Protein AF-0000000080389732 (afdb_homodimer)

Organism: NCBI:txid1090322

InterPro domains:
  IPR011944 Steroid delta5-4-isomerase [TIGR02246] (5-115)
  IPR032710 NTF2-like domain superfamily [SSF54427] (8-124)
  IPR037401 SnoaL-like domain [PF13474] (9-110)

pLDDT: mean 97.24, std 4.55, range [59.69, 99.0]

Foldseek 3Di:
DDDDVVVVLVQQLQVCLLVVVLVSNLVQADQQAWEPLDQPDIAGGSVSVSVSSVVVCVVLVNFKHKDWPDWDWDDDDFKIKIWTFMWIDGPPDDIDTFGWIWMWGADPVRDIHTRYTGRRPCVSVVD/DDDDVVVVLVQQLQVCLLVVVLVSNLVQADQQAWEPLDQPDIAGGSVSVSVSSVVVCVVLVNFKHKDWPDWDWDDDDFKIKIWTFMWIDGPPDDIDTFGWIWMWGADPVRDIHTRYTGRRPCVSVVD

Solvent-accessible surface area (backbone atoms only — not comparable to full-atom values): 13362 Å² total; per-residue (Å²): 130,85,76,54,71,66,58,54,50,51,52,49,37,31,50,21,58,50,67,64,36,53,69,68,35,40,69,43,40,32,72,64,14,34,34,52,76,46,80,95,42,71,25,63,18,42,68,42,41,42,51,49,52,54,50,49,33,58,73,38,71,70,40,46,40,51,47,74,81,45,73,44,78,51,74,36,93,50,38,32,45,34,37,31,36,33,40,37,34,28,74,97,45,73,78,39,82,32,54,22,36,35,33,35,38,41,48,98,86,69,50,73,21,39,36,35,43,30,60,55,36,64,60,51,70,80,96,132,84,76,54,70,65,59,53,50,50,51,49,38,31,52,20,58,52,67,64,37,55,69,68,36,38,68,42,40,32,71,62,14,36,34,53,76,45,81,94,40,70,26,62,18,42,69,40,41,41,52,48,51,54,52,50,34,57,74,40,70,70,42,46,40,52,46,74,80,43,73,42,78,51,75,37,92,50,37,31,45,34,37,32,37,32,39,39,34,28,76,98,46,73,78,37,80,30,53,22,37,36,32,34,38,42,48,99,87,67,49,72,22,37,34,35,42,30,58,54,36,66,58,50,68,78,98

Radius of gyration: 18.55 Å; Cα contacts (8 Å, |Δi|>4): 522; chains: 2; bounding box: 48×55×46 Å

Secondary structure (DSSP, 8-state):
-PPPHHHHHHHHHHHHHHTT-HHHHHTTEEEEEEEEEETTEEEEHHHHHHHHHHHHHHHTTT--EEEEEEEEEEEETTEEEEEEEEEEEETTEEEEEEEEEEEEEE-TTS-EEEEEEETTGGGGGG-/-PPPHHHHHHHHHHHHHHTT-HHHHHTTEEEEEEEEEETTEEEEHHHHHHHHHHHHHHHTTT--EEEEEEEEEEEETTEEEEEEEEEEEETTEEEEEEEEEEEEEE-TTS-EEEEEEETTGGGGGG-

Sequence (254 aa):
MKQHPIELLINKADTAINQEDFNTLTDIYADDAVLVIQPGMNAVGKEQIRKAFEGIASHFEHTLDVRQTGMKILETGDTALVLAKTLVSAKGHPLQERKATYVFRKDANGVWFCVIDNSYGHDLLDAMKQHPIELLINKADTAINQEDFNTLTDIYADDAVLVIQPGMNAVGKEQIRKAFEGIASHFEHTLDVRQTGMKILETGDTALVLAKTLVSAKGHPLQERKATYVFRKDANGVWFCVIDNSYGHDLLDA

Structure (mmCIF, N/CA/C/O backbone):
data_AF-0000000080389732-model_v1
#
loop_
_entity.id
_entity.type
_entity.pdbx_description
1 polymer 'SnoaL-like domain-containing protein'
#
loop_
_atom_site.group_PDB
_atom_site.id
_atom_site.type_symbol
_atom_site.label_atom_id
_atom_site.label_alt_id
_atom_site.label_comp_id
_atom_site.label_asym_id
_atom_site.label_entity_id
_atom_site.label_seq_id
_atom_site.pdbx_PDB_ins_code
_atom_site.Cartn_x
_atom_site.Cartn_y
_atom_site.Cartn_z
_atom_site.occupancy
_atom_site.B_iso_or_equiv
_atom_site.auth_seq_id
_atom_site.auth_comp_id
_atom_site.auth_asym_id
_atom_site.auth_atom_id
_atom_site.pdbx_PDB_model_num
ATOM 1 N N . MET A 1 1 ? -24.781 5.125 -1.654 1 60 1 MET A N 1
ATOM 2 C CA . MET A 1 1 ? -24.125 4.074 -0.881 1 60 1 MET A CA 1
ATOM 3 C C . MET A 1 1 ? -23.281 4.672 0.241 1 60 1 MET A C 1
ATOM 5 O O . MET A 1 1 ? -22.781 5.785 0.116 1 60 1 MET A O 1
ATOM 9 N N . LYS A 1 2 ? -23.234 4.203 1.406 1 74.81 2 LYS A N 1
ATOM 10 C CA . LYS A 1 2 ? -22.578 4.809 2.561 1 74.81 2 LYS A CA 1
ATOM 11 C C . LYS A 1 2 ? -21.062 4.824 2.379 1 74.81 2 LYS A C 1
ATOM 13 O O . LYS A 1 2 ? -20.484 3.85 1.902 1 74.81 2 LYS A O 1
ATOM 18 N N . GLN A 1 3 ? -20.406 5.953 2.551 1 90.75 3 GLN A N 1
ATOM 19 C CA . GLN A 1 3 ? -18.953 6.137 2.416 1 90.75 3 GLN A CA 1
ATOM 20 C C . GLN A 1 3 ? -18.203 5.227 3.373 1 90.75 3 GLN A C 1
ATOM 22 O O . GLN A 1 3 ? -18.609 5.031 4.516 1 90.75 3 GLN A O 1
ATOM 27 N N . HIS A 1 4 ? -17.203 4.555 2.924 1 95.56 4 HIS A N 1
ATOM 28 C CA . HIS A 1 4 ? -16.359 3.723 3.766 1 95.56 4 HIS A CA 1
ATOM 29 C C . HIS A 1 4 ? -15.766 4.527 4.918 1 95.56 4 HIS A C 1
ATOM 31 O O . HIS A 1 4 ? -15.312 5.66 4.719 1 95.56 4 HIS A O 1
ATOM 37 N N . PRO A 1 5 ? -15.758 4.043 6.164 1 97.44 5 PRO A N 1
ATOM 38 C CA . PRO A 1 5 ? -15.227 4.785 7.309 1 97.44 5 PRO A CA 1
ATOM 39 C C . PRO A 1 5 ? -13.812 5.312 7.066 1 97.44 5 PRO A C 1
ATOM 41 O O . PRO A 1 5 ? -13.477 6.414 7.508 1 97.44 5 PRO A O 1
ATOM 44 N N . ILE A 1 6 ? -12.961 4.578 6.355 1 98.62 6 ILE A N 1
ATOM 45 C CA . ILE A 1 6 ? -11.594 5 6.066 1 98.62 6 ILE A CA 1
ATOM 46 C C . ILE A 1 6 ? -11.617 6.23 5.16 1 98.62 6 ILE A C 1
ATOM 48 O O . ILE A 1 6 ? -10.789 7.133 5.309 1 98.62 6 ILE A O 1
ATOM 52 N N . GLU A 1 7 ? -12.516 6.266 4.184 1 98.12 7 GLU A N 1
ATOM 53 C CA . GLU A 1 7 ? -12.656 7.441 3.332 1 98.12 7 GLU A CA 1
ATOM 54 C C . GLU A 1 7 ? -12.992 8.68 4.152 1 98.12 7 GLU A C 1
ATOM 56 O O . GLU A 1 7 ? -12.453 9.758 3.906 1 98.12 7 GLU A O 1
ATOM 61 N N . LEU A 1 8 ? -13.844 8.523 5.117 1 97.81 8 LEU A N 1
ATOM 62 C CA . LEU A 1 8 ? -14.203 9.625 6 1 97.81 8 LEU A CA 1
ATOM 63 C C . LEU A 1 8 ? -13 10.094 6.809 1 97.81 8 LEU A C 1
ATOM 65 O O . LEU A 1 8 ? -12.797 11.297 6.992 1 97.81 8 LEU A O 1
ATOM 69 N N . LEU A 1 9 ? -12.203 9.125 7.277 1 98.69 9 LEU A N 1
ATOM 70 C CA . LEU A 1 9 ? -11.016 9.461 8.055 1 98.69 9 LEU A CA 1
ATOM 71 C C . LEU A 1 9 ? -10 10.203 7.195 1 98.69 9 LEU A C 1
ATOM 73 O O . LEU A 1 9 ? -9.375 11.164 7.66 1 98.69 9 LEU A O 1
ATOM 77 N N . ILE A 1 10 ? -9.852 9.805 5.98 1 98.75 10 ILE A N 1
ATOM 78 C CA . ILE A 1 10 ? -8.891 10.453 5.094 1 98.75 10 ILE A CA 1
ATOM 79 C C . ILE A 1 10 ? -9.352 11.867 4.777 1 98.75 10 ILE A C 1
ATOM 81 O O . ILE A 1 10 ? -8.547 12.805 4.793 1 98.75 10 ILE A O 1
ATOM 85 N N . ASN A 1 11 ? -10.656 12.039 4.535 1 98.19 11 ASN A N 1
ATOM 86 C CA . ASN A 1 11 ? -11.195 13.375 4.32 1 98.19 11 ASN A CA 1
ATOM 87 C C . ASN A 1 11 ? -11.016 14.266 5.551 1 98.19 11 ASN A C 1
ATOM 89 O O . ASN A 1 11 ? -10.688 15.445 5.43 1 98.19 11 ASN A O 1
ATOM 93 N N . LYS A 1 12 ? -11.25 13.703 6.672 1 98.69 12 LYS A N 1
ATOM 94 C CA . LYS A 1 12 ? -11.031 14.414 7.93 1 98.69 12 LYS A CA 1
ATOM 95 C C . LYS A 1 12 ? -9.562 14.812 8.078 1 98.69 12 LYS A C 1
ATOM 97 O O . LYS A 1 12 ? -9.266 15.922 8.531 1 98.69 12 LYS A O 1
ATOM 102 N N . ALA A 1 13 ? -8.625 13.938 7.738 1 98.81 13 ALA A N 1
ATOM 103 C CA . ALA A 1 13 ? -7.199 14.234 7.789 1 98.81 13 ALA A CA 1
ATOM 104 C C . ALA A 1 13 ? -6.844 15.375 6.844 1 98.81 13 ALA A C 1
ATOM 106 O O . ALA A 1 13 ? -6.109 16.297 7.219 1 98.81 13 ALA A O 1
ATOM 107 N N . ASP A 1 14 ? -7.383 15.32 5.621 1 98.62 14 ASP A N 1
ATOM 108 C CA . ASP A 1 14 ? -7.145 16.406 4.668 1 98.62 14 ASP A CA 1
ATOM 109 C C . ASP A 1 14 ? -7.598 17.75 5.23 1 98.62 14 ASP A C 1
ATOM 111 O O . ASP A 1 14 ? -6.859 18.734 5.172 1 98.62 14 ASP A O 1
ATOM 115 N N . THR A 1 15 ? -8.797 17.75 5.766 1 98.75 15 THR A N 1
ATOM 116 C CA . THR A 1 15 ? -9.352 18.969 6.348 1 98.75 15 THR A CA 1
ATOM 117 C C . THR A 1 15 ? -8.477 19.453 7.5 1 98.75 15 THR A C 1
ATOM 119 O O . THR A 1 15 ? -8.18 20.656 7.594 1 98.75 15 THR A O 1
ATOM 122 N N . ALA A 1 16 ? -8.086 18.531 8.367 1 98.88 16 ALA A N 1
ATOM 123 C CA . ALA A 1 16 ? -7.25 18.875 9.516 1 98.88 16 ALA A CA 1
ATOM 124 C C . ALA A 1 16 ? -5.902 19.438 9.07 1 98.88 16 ALA A C 1
ATOM 126 O O . ALA A 1 16 ? -5.375 20.359 9.688 1 98.88 16 ALA A O 1
ATOM 127 N N . ILE A 1 17 ? -5.297 18.875 8.031 1 98.75 17 ILE A N 1
ATOM 128 C CA . ILE A 1 17 ? -4.043 19.375 7.477 1 98.75 17 ILE A CA 1
ATOM 129 C C . ILE A 1 17 ? -4.238 20.797 6.949 1 98.75 17 ILE A C 1
ATOM 131 O O . ILE A 1 17 ? -3.467 21.703 7.281 1 98.75 17 ILE A O 1
ATOM 135 N N . ASN A 1 18 ? -5.305 21 6.172 1 98.5 18 ASN A N 1
ATOM 136 C CA . ASN A 1 18 ? -5.57 22.281 5.539 1 98.5 18 ASN A CA 1
ATOM 137 C C . ASN A 1 18 ? -5.848 23.375 6.574 1 98.5 18 ASN A C 1
ATOM 139 O O . ASN A 1 18 ? -5.508 24.547 6.359 1 98.5 18 ASN A O 1
ATOM 143 N N . GLN A 1 19 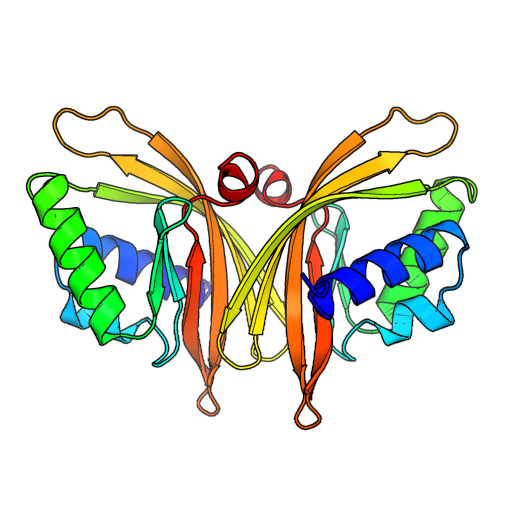? -6.387 22.969 7.707 1 98.5 19 GLN A N 1
ATOM 144 C CA . GLN A 1 19 ? -6.723 23.922 8.773 1 98.5 19 GLN A CA 1
ATOM 145 C C . GLN A 1 19 ? -5.633 23.953 9.836 1 98.5 19 GLN A C 1
ATOM 147 O O . GLN A 1 19 ? -5.754 24.656 10.836 1 98.5 19 GLN A O 1
ATOM 152 N N . GLU A 1 20 ? -4.66 23.109 9.68 1 98.5 20 GLU A N 1
ATOM 153 C CA . GLU A 1 20 ? -3.561 22.953 10.625 1 98.5 20 GLU A CA 1
ATOM 154 C C . GLU A 1 20 ? -4.074 22.594 12.016 1 98.5 20 GLU A C 1
ATOM 156 O O . GLU A 1 20 ? -3.609 23.156 13.016 1 98.5 20 GLU A O 1
ATOM 161 N N . ASP A 1 21 ? -5.145 21.875 12.062 1 98.69 21 ASP A N 1
ATOM 162 C CA . ASP A 1 21 ? -5.637 21.234 13.281 1 98.69 21 ASP A CA 1
ATOM 163 C C . ASP A 1 21 ? -4.895 19.938 13.555 1 98.69 21 ASP A C 1
ATOM 165 O O . ASP A 1 21 ? -5.441 18.844 13.352 1 98.69 21 ASP A O 1
ATOM 169 N N . PHE A 1 22 ? -3.676 20.016 14.117 1 98.38 22 PHE A N 1
ATOM 170 C CA . PHE A 1 22 ? -2.777 18.875 14.227 1 98.38 22 PHE A CA 1
ATOM 171 C C . PHE A 1 22 ? -3.223 17.938 15.352 1 98.38 22 PHE A C 1
ATOM 173 O O . PHE A 1 22 ? -2.869 16.766 15.359 1 98.38 22 PHE A O 1
ATOM 180 N N . ASN A 1 23 ? -4.031 18.438 16.281 1 97.81 23 ASN A N 1
ATOM 181 C CA . ASN A 1 23 ? -4.602 17.562 17.312 1 97.81 23 ASN A CA 1
ATOM 182 C C . ASN A 1 23 ? -5.547 16.531 16.688 1 97.81 23 ASN A C 1
ATOM 184 O O . ASN A 1 23 ? -5.391 15.328 16.906 1 97.81 23 ASN A O 1
ATOM 188 N N . THR A 1 24 ? -6.461 17.031 15.969 1 98.56 24 THR A N 1
ATOM 189 C CA . THR A 1 24 ? -7.383 16.141 15.273 1 98.56 24 THR A CA 1
ATOM 190 C C . THR A 1 24 ? -6.625 15.203 14.344 1 98.56 24 THR A C 1
ATOM 192 O O . THR A 1 24 ? -6.914 14.008 14.289 1 98.56 24 THR A O 1
ATOM 195 N N . LEU A 1 25 ? -5.633 15.727 13.609 1 98.81 25 LEU A N 1
ATOM 196 C CA . LEU A 1 25 ? -4.855 14.953 12.648 1 98.81 25 LEU A CA 1
ATOM 197 C C . LEU A 1 25 ? -4.148 13.789 13.336 1 98.81 25 LEU A C 1
ATOM 199 O O . LEU A 1 25 ? -4.238 12.648 12.883 1 98.81 25 LEU A O 1
ATOM 203 N N . THR A 1 26 ? -3.5 14.078 14.406 1 98.44 26 THR A N 1
ATOM 204 C CA . THR A 1 26 ? -2.691 13.078 15.094 1 98.44 26 THR A CA 1
ATOM 205 C C . THR A 1 26 ? -3.566 11.93 15.594 1 98.44 26 THR A C 1
ATOM 207 O O . THR A 1 26 ? -3.137 10.773 15.609 1 98.44 26 THR A O 1
ATOM 210 N N . ASP A 1 27 ? -4.84 12.18 15.898 1 98 27 ASP A N 1
ATOM 211 C CA . ASP A 1 27 ? -5.762 11.18 16.422 1 98 27 ASP A CA 1
ATOM 212 C C . ASP A 1 27 ? -6.125 10.148 15.359 1 98 27 ASP A C 1
ATOM 214 O O . ASP A 1 27 ? -6.645 9.078 15.68 1 98 27 ASP A O 1
ATOM 218 N N . ILE A 1 28 ? -5.879 10.461 14.164 1 98.75 28 ILE A N 1
ATOM 219 C CA . ILE A 1 28 ? -6.219 9.57 13.062 1 98.75 28 ILE A CA 1
ATOM 220 C C . ILE A 1 28 ? -5.137 8.508 12.898 1 98.75 28 ILE A C 1
ATOM 222 O O . ILE A 1 28 ? -5.395 7.422 12.375 1 98.75 28 ILE A O 1
ATOM 226 N N . TYR A 1 29 ? -3.9 8.773 13.375 1 98.88 29 TYR A N 1
ATOM 227 C CA . TYR A 1 29 ? -2.768 7.859 13.25 1 98.88 29 TYR A CA 1
ATOM 228 C C . TYR A 1 29 ? -2.707 6.902 14.43 1 98.88 29 TYR A C 1
ATOM 230 O O . TYR A 1 29 ? -3.098 7.254 15.547 1 98.88 29 TYR A O 1
ATOM 238 N N . ALA A 1 30 ? -2.248 5.707 14.172 1 98.5 30 ALA A N 1
ATOM 239 C CA . ALA A 1 30 ? -1.882 4.801 15.258 1 98.5 30 ALA A CA 1
ATOM 240 C C . ALA A 1 30 ? -0.665 5.316 16.016 1 98.5 30 ALA A C 1
ATOM 242 O O . ALA A 1 30 ? 0.074 6.168 15.516 1 98.5 30 ALA A O 1
ATOM 243 N N . ASP A 1 31 ? -0.411 4.809 17.219 1 97.62 31 ASP A N 1
ATOM 244 C CA . ASP A 1 31 ? 0.691 5.254 18.062 1 97.62 31 ASP A CA 1
ATOM 245 C C . ASP A 1 31 ? 2.039 4.941 17.422 1 97.62 31 ASP A C 1
ATOM 247 O O . ASP A 1 31 ? 3.02 5.656 17.641 1 97.62 31 ASP A O 1
ATOM 251 N N . ASP A 1 32 ? 2.057 3.908 16.594 1 97.56 32 ASP A N 1
ATOM 252 C CA . ASP A 1 32 ? 3.307 3.463 15.977 1 97.56 32 ASP A CA 1
ATOM 253 C C . ASP A 1 32 ? 3.344 3.809 14.492 1 97.56 32 ASP A C 1
ATOM 255 O O . ASP A 1 32 ? 4.121 3.225 13.734 1 97.56 32 ASP A O 1
ATOM 259 N N . ALA A 1 33 ? 2.508 4.703 14.055 1 98.81 33 ALA A N 1
ATOM 260 C CA . ALA A 1 33 ? 2.352 4.988 12.633 1 98.81 33 ALA A CA 1
ATOM 261 C C . ALA A 1 33 ? 3.646 5.527 12.031 1 98.81 33 ALA A C 1
ATOM 263 O O . ALA A 1 33 ? 4.449 6.145 12.734 1 98.81 33 ALA A O 1
ATOM 264 N N . VAL A 1 34 ? 3.832 5.281 10.742 1 98.88 34 VAL A N 1
ATOM 265 C CA . VAL A 1 34 ? 4.938 5.812 9.945 1 98.88 34 VAL A CA 1
ATOM 266 C C . VAL A 1 34 ? 4.398 6.777 8.891 1 98.88 34 VAL A C 1
ATOM 268 O O . VAL A 1 34 ? 3.447 6.457 8.18 1 98.88 34 VAL A O 1
ATOM 271 N N . LEU A 1 35 ? 4.895 7.984 8.844 1 98.94 35 LEU A N 1
ATOM 272 C CA . LEU A 1 35 ? 4.648 8.969 7.797 1 98.94 35 LEU A CA 1
ATOM 273 C C . LEU A 1 35 ? 5.895 9.188 6.945 1 98.94 35 LEU A C 1
ATOM 275 O O . LEU A 1 35 ? 6.965 9.5 7.469 1 98.94 35 LEU A O 1
ATOM 279 N N . VAL A 1 36 ? 5.836 8.961 5.668 1 98.81 36 VAL A N 1
ATOM 280 C CA . VAL A 1 36 ? 6.906 9.359 4.762 1 98.81 36 VAL A CA 1
ATOM 281 C C . VAL A 1 36 ? 6.879 10.875 4.566 1 98.81 36 VAL A C 1
ATOM 283 O O . VAL A 1 36 ? 6 11.406 3.881 1 98.81 36 VAL A O 1
ATOM 286 N N . ILE A 1 37 ? 7.836 11.539 5.219 1 98.31 37 ILE A N 1
ATOM 287 C CA . ILE A 1 37 ? 7.914 12.984 5.07 1 98.31 37 ILE A CA 1
ATOM 288 C C . ILE A 1 37 ? 8.359 13.344 3.656 1 98.31 37 ILE A C 1
ATOM 290 O O . ILE A 1 37 ? 7.758 14.188 2.998 1 98.31 37 ILE A O 1
ATOM 294 N N . GLN A 1 38 ? 9.391 12.719 3.209 1 96.06 38 GLN A N 1
ATOM 295 C CA . GLN A 1 38 ? 9.984 12.727 1.876 1 96.06 38 GLN A CA 1
ATOM 296 C C . GLN A 1 38 ? 10.844 11.484 1.65 1 96.06 38 GLN A C 1
ATOM 298 O O . GLN A 1 38 ? 11.141 10.742 2.594 1 96.06 38 GLN A O 1
ATOM 303 N N . PRO A 1 39 ? 11.148 11.203 0.354 1 95.56 39 PRO A N 1
ATOM 304 C CA . PRO A 1 39 ? 12.008 10.039 0.131 1 95.56 39 PRO A CA 1
ATOM 305 C C . PRO A 1 39 ? 13.266 10.055 1.002 1 95.56 39 PRO A C 1
ATOM 307 O O . PRO A 1 39 ? 14.031 11.023 0.971 1 95.56 39 PRO A O 1
ATOM 310 N N . GLY A 1 40 ? 13.438 9.055 1.827 1 94.38 40 GLY A N 1
ATOM 311 C CA . GLY A 1 40 ? 14.617 8.922 2.672 1 94.38 40 GLY A CA 1
ATOM 312 C C . GLY A 1 40 ? 14.406 9.453 4.078 1 94.38 40 GLY A C 1
ATOM 313 O O . GLY A 1 40 ? 15.289 9.336 4.93 1 94.38 40 GLY A O 1
ATOM 314 N N . MET A 1 41 ? 13.289 9.938 4.414 1 97.56 41 MET A N 1
ATOM 315 C CA . MET A 1 41 ? 13.008 10.523 5.719 1 97.56 41 MET A CA 1
ATOM 316 C C . MET A 1 41 ? 11.594 10.195 6.18 1 97.56 41 MET A C 1
ATOM 318 O O . MET A 1 41 ? 10.625 10.516 5.492 1 97.56 41 MET A O 1
ATOM 322 N N . ASN A 1 42 ? 11.508 9.539 7.309 1 98.69 42 ASN A N 1
ATOM 323 C CA . ASN A 1 42 ? 10.211 9.172 7.879 1 98.69 42 ASN A CA 1
ATOM 324 C C . ASN A 1 42 ? 10.031 9.75 9.281 1 98.69 42 ASN A C 1
ATOM 326 O O . ASN A 1 42 ? 11.016 10 9.984 1 98.69 42 ASN A O 1
ATOM 330 N N . ALA A 1 43 ? 8.797 10.055 9.625 1 98.81 43 ALA A N 1
ATOM 331 C CA . ALA A 1 43 ? 8.383 10.273 11.008 1 98.81 43 ALA A CA 1
ATOM 332 C C . ALA A 1 43 ? 7.711 9.023 11.578 1 98.81 43 ALA A C 1
ATOM 334 O O . ALA A 1 43 ? 6.91 8.375 10.906 1 98.81 43 ALA A O 1
ATOM 335 N N . VAL A 1 44 ? 8.078 8.656 12.789 1 98.69 44 VAL A N 1
ATOM 336 C CA . VAL A 1 44 ? 7.523 7.461 13.422 1 98.69 44 VAL A CA 1
ATOM 337 C C . VAL A 1 44 ? 6.875 7.836 14.75 1 98.69 44 VAL A C 1
ATOM 339 O O . VAL A 1 44 ? 7.52 8.438 15.617 1 98.69 44 VAL A O 1
ATOM 342 N N . GLY A 1 45 ? 5.648 7.465 14.875 1 98.5 45 GLY A N 1
ATOM 343 C CA . GLY A 1 45 ? 4.898 7.785 16.078 1 98.5 45 GLY A CA 1
ATOM 344 C C . GLY A 1 45 ? 4.203 9.133 16 1 98.5 45 GLY A C 1
ATOM 345 O O . GLY A 1 45 ? 4.586 9.992 15.211 1 98.5 45 GLY A O 1
ATOM 346 N N . LYS A 1 46 ? 3.178 9.305 16.859 1 98.44 46 LYS A N 1
ATOM 347 C CA . LYS A 1 46 ? 2.291 10.469 16.812 1 98.44 46 LYS A CA 1
ATOM 348 C C . LYS A 1 46 ? 3.062 11.758 17.062 1 98.44 46 LYS A C 1
ATOM 350 O O . LYS A 1 46 ? 2.799 12.781 16.422 1 98.44 46 LYS A O 1
ATOM 355 N N . GLU A 1 47 ? 3.98 11.695 17.969 1 98.06 47 GLU A N 1
ATOM 356 C CA . GLU A 1 47 ? 4.727 12.906 18.297 1 98.06 47 GLU A CA 1
ATOM 357 C C . GLU A 1 47 ? 5.562 13.383 17.109 1 98.06 47 GLU A C 1
ATOM 359 O O . GLU A 1 47 ? 5.52 14.555 16.75 1 98.06 47 GLU A O 1
ATOM 364 N N . GLN A 1 48 ? 6.301 12.43 16.516 1 98.75 48 GLN A N 1
ATOM 365 C CA . GLN A 1 48 ? 7.117 12.797 15.367 1 98.75 48 GLN A CA 1
ATOM 366 C C . GLN A 1 48 ? 6.242 13.195 14.18 1 98.75 48 GLN A C 1
ATOM 368 O O . GLN A 1 48 ? 6.594 14.109 13.43 1 98.75 48 GLN A O 1
ATOM 373 N N . ILE A 1 49 ? 5.113 12.562 13.977 1 98.88 49 ILE A N 1
ATOM 374 C CA . ILE A 1 49 ? 4.211 12.883 12.875 1 98.88 49 ILE A CA 1
ATOM 375 C C . ILE A 1 49 ? 3.654 14.289 13.055 1 98.88 49 ILE A C 1
ATOM 377 O O . ILE A 1 49 ? 3.605 15.07 12.102 1 98.88 49 ILE A O 1
ATOM 381 N N . ARG A 1 50 ? 3.291 14.609 14.328 1 98.69 50 ARG A N 1
ATOM 382 C CA . ARG A 1 50 ? 2.812 15.969 14.594 1 98.69 50 ARG A CA 1
ATOM 383 C C . ARG A 1 50 ? 3.875 17 14.234 1 98.69 50 ARG A C 1
ATOM 385 O O . ARG A 1 50 ? 3.588 17.969 13.539 1 98.69 50 ARG A O 1
ATOM 392 N N . LYS A 1 51 ? 5.074 16.781 14.68 1 98.62 51 LYS A N 1
ATOM 393 C CA . LYS A 1 51 ? 6.172 17.703 14.406 1 98.62 51 LYS A CA 1
ATOM 394 C C . LYS A 1 51 ? 6.438 17.812 12.906 1 98.62 51 LYS A C 1
ATOM 396 O O . LYS A 1 51 ? 6.75 18.891 12.406 1 98.62 51 LYS A O 1
ATOM 401 N N . ALA A 1 52 ? 6.363 16.734 12.242 1 98.69 52 ALA A N 1
ATOM 402 C CA . ALA A 1 52 ? 6.559 16.734 10.789 1 98.69 52 ALA A CA 1
ATOM 403 C C . ALA A 1 52 ? 5.543 17.641 10.102 1 98.69 52 ALA A C 1
ATOM 405 O O . ALA A 1 52 ? 5.91 18.484 9.273 1 98.69 52 ALA A O 1
ATOM 406 N N . PHE A 1 53 ? 4.242 17.516 10.492 1 98.56 53 PHE A N 1
ATOM 407 C CA . PHE A 1 53 ? 3.209 18.312 9.844 1 98.56 53 PHE A CA 1
ATOM 408 C C . PHE A 1 53 ? 3.354 19.781 10.203 1 98.56 53 PHE A C 1
ATOM 410 O O . PHE A 1 53 ? 3.07 20.656 9.383 1 98.56 53 PHE A O 1
ATOM 417 N N . GLU A 1 54 ? 3.807 20.047 11.445 1 98.5 54 GLU A N 1
ATOM 418 C CA . GLU A 1 54 ? 4.105 21.438 11.82 1 98.5 54 GLU A CA 1
ATOM 419 C C . GLU A 1 54 ? 5.219 22.016 10.945 1 98.5 54 GLU A C 1
ATOM 421 O O . GLU A 1 54 ? 5.121 23.141 10.469 1 98.5 54 GLU A O 1
ATOM 426 N N . GLY A 1 55 ? 6.262 21.234 10.781 1 98.06 55 GLY A N 1
ATOM 427 C CA . GLY A 1 55 ? 7.352 21.641 9.906 1 98.06 55 GLY A CA 1
ATOM 428 C C . GLY A 1 55 ? 6.93 21.812 8.461 1 98.06 55 GLY A C 1
ATOM 429 O O . GLY A 1 55 ? 7.348 22.75 7.793 1 98.06 55 GLY A O 1
ATOM 430 N N . ILE A 1 56 ? 6.105 20.922 7.918 1 97.75 56 ILE A N 1
ATOM 431 C CA . ILE A 1 56 ? 5.598 21 6.551 1 97.75 56 ILE A CA 1
ATOM 432 C C . ILE A 1 56 ? 4.75 22.25 6.375 1 97.75 56 ILE A C 1
ATOM 434 O O . ILE A 1 56 ? 4.895 22.984 5.387 1 97.75 56 ILE A O 1
ATOM 438 N N . ALA A 1 57 ? 3.834 22.516 7.355 1 97.69 57 ALA A N 1
ATOM 439 C CA . ALA A 1 57 ? 3.012 23.719 7.301 1 97.69 57 ALA A CA 1
ATOM 440 C C . ALA A 1 57 ? 3.879 24.969 7.207 1 97.69 57 ALA A C 1
ATOM 442 O O . ALA A 1 57 ? 3.621 25.859 6.383 1 97.69 57 ALA A O 1
ATOM 443 N N . SER A 1 58 ? 4.949 25 8.023 1 97.62 58 SER A N 1
ATOM 444 C CA . SER A 1 58 ? 5.871 26.125 8.016 1 97.62 58 SER A CA 1
ATOM 445 C C . SER A 1 58 ? 6.594 26.25 6.68 1 97.62 58 SER A C 1
ATOM 447 O O . SER A 1 58 ? 6.719 27.344 6.129 1 97.62 58 SER A O 1
ATOM 449 N N . HIS A 1 59 ? 7.023 25.141 6.184 1 96 59 HIS A N 1
ATOM 450 C CA . HIS A 1 59 ? 7.754 25.109 4.922 1 96 59 HIS A CA 1
ATOM 451 C C . HIS A 1 59 ? 6.906 25.672 3.783 1 96 59 HIS A C 1
ATOM 453 O O . HIS A 1 59 ? 7.418 26.375 2.908 1 96 59 HIS A O 1
ATOM 459 N N . PHE A 1 60 ? 5.629 25.406 3.785 1 96.56 60 PHE A N 1
ATOM 460 C CA . PHE A 1 60 ? 4.719 25.828 2.729 1 96.56 60 PHE A CA 1
ATOM 461 C C . PHE A 1 60 ? 4 27.109 3.117 1 96.56 60 PHE A C 1
ATOM 463 O O . PHE A 1 60 ? 2.932 27.422 2.582 1 96.56 60 PHE A O 1
ATOM 470 N N . GLU A 1 61 ? 4.512 27.828 4.105 1 97.25 61 GLU A N 1
ATOM 471 C CA . GLU A 1 61 ? 4.02 29.125 4.562 1 97.25 61 GLU A CA 1
ATOM 472 C C . GLU A 1 61 ? 2.543 29.062 4.934 1 97.25 61 GLU A C 1
ATOM 474 O O . GLU A 1 61 ? 1.784 30 4.652 1 97.25 61 GLU A O 1
ATOM 479 N N . HIS A 1 62 ? 2.137 27.922 5.465 1 97.88 62 HIS A N 1
ATOM 480 C CA . HIS A 1 62 ? 0.803 27.719 6.016 1 97.88 62 HIS A CA 1
ATOM 481 C C . HIS A 1 62 ? -0.265 27.828 4.934 1 97.88 62 HIS A C 1
ATOM 483 O O . HIS A 1 62 ? -1.379 28.281 5.199 1 97.88 62 HIS A O 1
ATOM 489 N N . THR A 1 63 ? 0.117 27.438 3.654 1 98.06 63 THR A N 1
ATOM 490 C CA . THR A 1 63 ? -0.835 27.547 2.555 1 98.06 63 THR A CA 1
ATOM 491 C C . THR A 1 63 ? -1.095 26.172 1.938 1 98.06 63 THR A C 1
ATOM 493 O O . THR A 1 63 ? -1.732 26.062 0.889 1 98.06 63 THR A O 1
ATOM 496 N N . LEU A 1 64 ? -0.548 25.109 2.537 1 98 64 LEU A N 1
ATOM 497 C CA . LEU A 1 64 ? -0.723 23.766 2.02 1 98 64 LEU A CA 1
ATOM 498 C C . LEU A 1 64 ? -2.203 23.422 1.88 1 98 64 LEU A C 1
ATOM 500 O O . LEU A 1 64 ? -3.002 23.719 2.77 1 98 64 LEU A O 1
ATOM 504 N N . ASP A 1 65 ? -2.557 22.891 0.781 1 98.31 65 ASP A N 1
ATOM 505 C CA . ASP A 1 65 ? -3.887 22.344 0.505 1 98.31 65 ASP A CA 1
ATOM 506 C C . ASP A 1 65 ? -3.803 20.938 -0.064 1 98.31 65 ASP A C 1
ATOM 508 O O . ASP A 1 65 ? -3.084 20.688 -1.035 1 98.31 65 ASP A O 1
ATOM 512 N N . VAL A 1 66 ? -4.457 20 0.56 1 98.44 66 VAL A N 1
ATOM 513 C CA . VAL A 1 66 ? -4.445 18.609 0.162 1 98.44 66 VAL A CA 1
ATOM 514 C C . VAL A 1 66 ? -5.875 18.109 -0.023 1 98.44 66 VAL A C 1
ATOM 516 O O . VAL A 1 66 ? -6.758 18.406 0.783 1 98.44 66 VAL A O 1
ATOM 519 N N . ARG A 1 67 ? -6.145 17.359 -1.051 1 98 67 ARG A N 1
ATOM 520 C CA . ARG A 1 67 ? -7.445 16.734 -1.243 1 98 67 ARG A CA 1
ATOM 521 C C . ARG A 1 67 ? -7.328 15.477 -2.104 1 98 67 ARG A C 1
ATOM 523 O O . ARG A 1 67 ? -6.488 15.414 -3.002 1 98 67 ARG A O 1
ATOM 530 N N . GLN A 1 68 ? -8.195 14.547 -1.853 1 98.06 68 GLN A N 1
ATOM 531 C CA . GLN A 1 68 ? -8.258 13.32 -2.646 1 98.06 68 GLN A CA 1
ATOM 532 C C . GLN A 1 68 ? -9.227 13.477 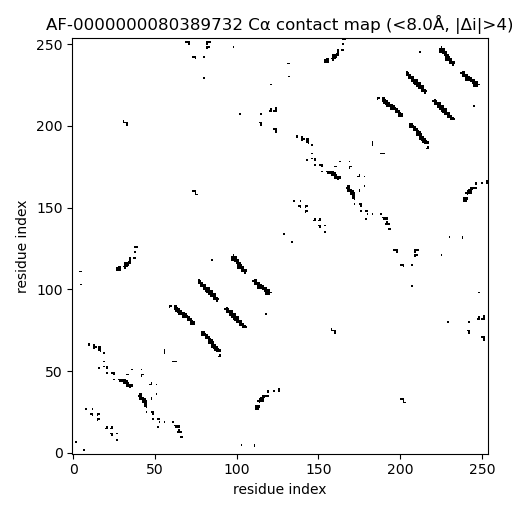-3.816 1 98.06 68 GLN A C 1
ATOM 534 O O . GLN A 1 68 ? -10.328 14 -3.65 1 98.06 68 GLN A O 1
ATOM 539 N N . THR A 1 69 ? -8.836 12.984 -4.984 1 97.56 69 THR A N 1
ATOM 540 C CA . THR A 1 69 ? -9.711 13.055 -6.148 1 97.56 69 THR A CA 1
ATOM 541 C C . THR A 1 69 ? -10.156 11.664 -6.582 1 97.56 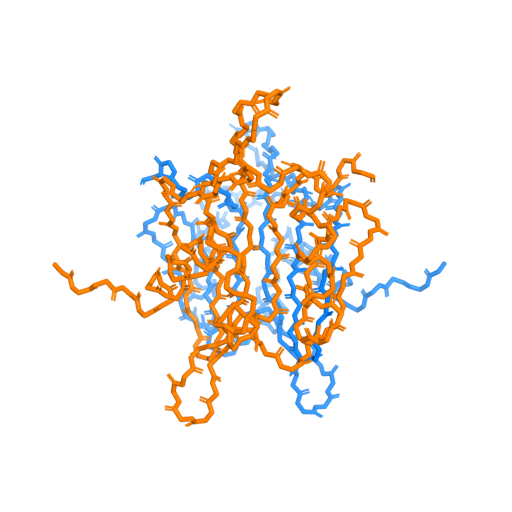69 THR A C 1
ATOM 543 O O . THR A 1 69 ? -10.977 11.523 -7.492 1 97.56 69 THR A O 1
ATOM 546 N N . GLY A 1 70 ? -9.703 10.641 -5.984 1 96.94 70 GLY A N 1
ATOM 547 C CA . GLY A 1 70 ? -10.039 9.242 -6.211 1 96.94 70 GLY A CA 1
ATOM 548 C C . GLY A 1 70 ? -9.391 8.305 -5.207 1 96.94 70 GLY A C 1
ATOM 549 O O . GLY A 1 70 ? -8.305 8.578 -4.699 1 96.94 70 GLY A O 1
ATOM 550 N N . MET A 1 71 ? -10.117 7.266 -4.953 1 97.81 71 MET A N 1
ATOM 551 C CA . MET A 1 71 ? -9.594 6.312 -3.977 1 97.81 71 MET A CA 1
ATOM 552 C C . MET A 1 71 ? -10.133 4.91 -4.242 1 97.81 71 MET A C 1
ATOM 554 O O . MET A 1 71 ? -11.258 4.75 -4.715 1 97.81 71 MET A O 1
ATOM 558 N N . LYS A 1 72 ? -9.32 3.918 -4.012 1 98.25 72 LYS A N 1
ATOM 559 C CA . LYS A 1 72 ? -9.68 2.506 -3.945 1 98.25 72 LYS A CA 1
ATOM 560 C C . LYS A 1 72 ? -9.203 1.879 -2.637 1 98.25 72 LYS A C 1
ATOM 562 O O . LYS A 1 72 ? -8.07 2.104 -2.213 1 98.25 72 LYS A O 1
ATOM 567 N N . ILE A 1 73 ? -10.148 1.186 -1.963 1 98.62 73 ILE A N 1
ATOM 568 C CA . ILE A 1 73 ? -9.82 0.557 -0.687 1 98.62 73 ILE A CA 1
ATOM 569 C C . ILE A 1 73 ? -9.93 -0.96 -0.818 1 98.62 73 ILE A C 1
ATOM 571 O O . ILE A 1 73 ? -10.961 -1.482 -1.25 1 98.62 73 ILE A O 1
ATOM 575 N N . LEU A 1 74 ? -8.844 -1.689 -0.554 1 98.81 74 LEU A N 1
ATOM 576 C CA . LEU A 1 74 ? -8.812 -3.137 -0.382 1 98.81 74 LEU A CA 1
ATOM 577 C C . LEU A 1 74 ? -8.727 -3.508 1.095 1 98.81 74 LEU A C 1
ATOM 579 O O . LEU A 1 74 ? -7.793 -3.098 1.787 1 98.81 74 LEU A O 1
ATOM 583 N N . GLU A 1 75 ? -9.672 -4.195 1.533 1 98.31 75 GLU A N 1
ATOM 584 C CA . GLU A 1 75 ? -9.781 -4.492 2.959 1 98.31 75 GLU A CA 1
ATOM 585 C C . GLU A 1 75 ? -9.742 -5.996 3.215 1 98.31 75 GLU A C 1
ATOM 587 O O . GLU A 1 75 ? -10.312 -6.777 2.449 1 98.31 75 GLU A O 1
ATOM 592 N N . THR A 1 76 ? -9.016 -6.445 4.25 1 98.25 76 THR A N 1
ATOM 593 C CA . THR A 1 76 ? -9.016 -7.82 4.738 1 98.25 76 THR A CA 1
ATOM 594 C C . THR A 1 76 ? -8.758 -7.859 6.242 1 98.25 76 THR A C 1
ATOM 596 O O . THR A 1 76 ? -7.75 -7.328 6.715 1 98.25 76 THR A O 1
ATOM 599 N N . GLY A 1 77 ? -9.695 -8.516 6.938 1 95.81 77 GLY A N 1
ATOM 600 C CA . GLY A 1 77 ? -9.555 -8.539 8.383 1 95.81 77 GLY A CA 1
ATOM 601 C C . GLY A 1 77 ? -9.461 -7.148 8.992 1 95.81 77 GLY A C 1
ATOM 602 O O . GLY A 1 77 ? -10.352 -6.32 8.805 1 95.81 77 GLY A O 1
ATOM 603 N N . ASP A 1 78 ? -8.383 -6.887 9.68 1 96.94 78 ASP A N 1
ATOM 604 C CA . ASP A 1 78 ? -8.211 -5.613 10.375 1 96.94 78 ASP A CA 1
ATOM 605 C C . ASP A 1 78 ? -7.262 -4.691 9.602 1 96.94 78 ASP A C 1
ATOM 607 O O . ASP A 1 78 ? -6.742 -3.723 10.164 1 96.94 78 ASP A O 1
ATOM 611 N N . THR A 1 79 ? -7.008 -5.059 8.359 1 98.5 79 THR A N 1
ATOM 612 C CA . THR A 1 79 ? -6.035 -4.32 7.559 1 98.5 79 THR A CA 1
ATOM 613 C C . THR A 1 79 ? -6.676 -3.795 6.277 1 98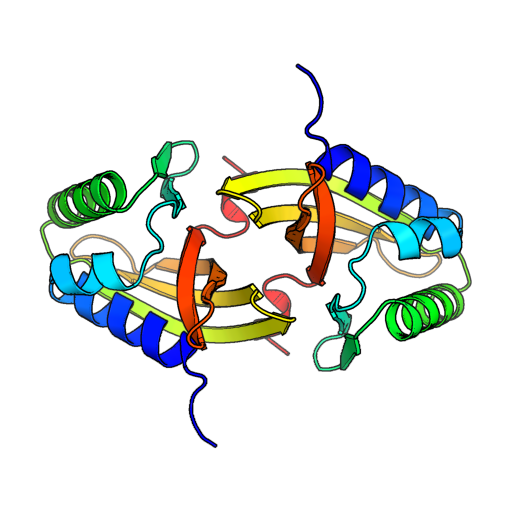.5 79 THR A C 1
ATOM 615 O O . THR A 1 79 ? -7.523 -4.465 5.68 1 98.5 79 THR A O 1
ATOM 618 N N . ALA A 1 80 ? -6.32 -2.631 5.895 1 98.88 80 ALA A N 1
ATOM 619 C CA . ALA A 1 80 ? -6.785 -2.072 4.629 1 98.88 80 ALA A CA 1
ATOM 620 C C . ALA A 1 80 ? -5.66 -1.342 3.904 1 98.88 80 ALA A C 1
ATOM 622 O O . ALA A 1 80 ? -4.867 -0.634 4.531 1 98.88 80 ALA A O 1
ATOM 623 N N . LEU A 1 81 ? -5.531 -1.575 2.635 1 98.94 81 LEU A N 1
ATOM 624 C CA . LEU A 1 81 ? -4.711 -0.793 1.719 1 98.94 81 LEU A CA 1
ATOM 625 C C . LEU A 1 81 ? -5.555 0.243 0.982 1 98.94 81 LEU A C 1
ATOM 627 O O . LEU A 1 81 ? -6.617 -0.081 0.451 1 98.94 81 LEU A O 1
ATOM 631 N N . VAL A 1 82 ? -5.121 1.442 0.991 1 98.94 82 VAL A N 1
ATOM 632 C CA . VAL A 1 82 ? -5.789 2.52 0.268 1 98.94 82 VAL A CA 1
ATOM 633 C C . VAL A 1 82 ? -4.883 3.031 -0.851 1 98.94 82 VAL A C 1
ATOM 635 O O . VAL A 1 82 ? -3.727 3.377 -0.612 1 98.94 82 VAL A O 1
ATOM 638 N N . LEU A 1 83 ? -5.359 3.008 -2.066 1 98.88 83 LEU A N 1
ATOM 639 C CA . LEU A 1 83 ? -4.797 3.713 -3.213 1 98.88 83 LEU A CA 1
ATOM 640 C C . LEU A 1 83 ? -5.531 5.027 -3.457 1 98.88 83 LEU A C 1
ATOM 642 O O . LEU A 1 83 ? -6.754 5.043 -3.605 1 98.88 83 LEU A O 1
ATOM 646 N N . ALA A 1 84 ? -4.773 6.133 -3.479 1 98.75 84 ALA A N 1
ATOM 647 C CA . ALA A 1 84 ? -5.457 7.422 -3.576 1 98.75 84 ALA A CA 1
ATOM 648 C C . ALA A 1 84 ? -4.785 8.328 -4.605 1 98.75 84 ALA A C 1
ATOM 650 O O . ALA A 1 84 ? -3.564 8.273 -4.781 1 98.75 84 ALA A O 1
ATOM 651 N N . LYS A 1 85 ? -5.551 9.023 -5.375 1 98.38 85 LYS A N 1
ATOM 652 C CA . LYS A 1 85 ? -5.094 10.188 -6.129 1 98.38 85 LYS A CA 1
ATOM 653 C C . LYS A 1 85 ? -5.203 11.461 -5.301 1 98.38 85 LYS A C 1
ATOM 655 O O . LYS A 1 85 ? -6.309 11.891 -4.957 1 98.38 85 LYS A O 1
ATOM 660 N N . THR A 1 86 ? -4.113 12.016 -4.953 1 98.12 86 THR A N 1
ATOM 661 C CA . THR A 1 86 ? -4.039 13.141 -4.027 1 98.12 86 THR A CA 1
ATOM 662 C C . THR A 1 86 ? -3.533 14.391 -4.738 1 98.12 86 THR A C 1
ATOM 664 O O . THR A 1 86 ? -2.504 14.359 -5.418 1 98.12 86 THR A O 1
ATOM 667 N N . LEU A 1 87 ? -4.266 15.406 -4.648 1 98.38 87 LEU A N 1
ATOM 668 C CA . LEU A 1 87 ? -3.795 16.703 -5.109 1 98.38 87 LEU A CA 1
ATOM 669 C C . LEU A 1 87 ? -3.182 17.5 -3.961 1 98.38 87 LEU A C 1
ATOM 671 O O . LEU A 1 87 ? -3.744 17.562 -2.865 1 98.38 87 LEU A O 1
ATOM 675 N N . VAL A 1 88 ? -2.053 18.062 -4.215 1 98 88 VAL A N 1
ATOM 676 C CA . VAL A 1 88 ? -1.345 18.891 -3.244 1 98 88 VAL A CA 1
ATOM 677 C C . VAL A 1 88 ? -0.967 20.219 -3.883 1 98 88 VAL A C 1
ATOM 679 O O . VAL A 1 88 ? -0.434 20.25 -4.992 1 98 88 VAL A O 1
ATOM 682 N N . SER A 1 89 ? -1.296 21.25 -3.207 1 98 89 SER A N 1
ATOM 683 C CA . SER A 1 89 ? -0.923 22.578 -3.682 1 98 89 SER A CA 1
ATOM 684 C C . SER A 1 89 ? -0.514 23.484 -2.523 1 98 89 SER A C 1
ATOM 686 O O . SER A 1 89 ? -0.796 23.172 -1.363 1 98 89 SER A O 1
ATOM 688 N N . ALA A 1 90 ? 0.194 24.453 -2.799 1 97.81 90 ALA A N 1
ATOM 689 C CA . ALA A 1 90 ? 0.579 25.516 -1.887 1 97.81 90 ALA A CA 1
ATOM 690 C C . ALA A 1 90 ? 0.868 26.812 -2.65 1 97.81 90 ALA A C 1
ATOM 692 O O . ALA A 1 90 ? 1.173 26.781 -3.846 1 97.81 90 ALA A O 1
ATOM 693 N N . LYS A 1 91 ? 0.752 27.891 -1.963 1 96.5 91 LYS A N 1
ATOM 694 C CA . LYS A 1 91 ? 1.085 29.156 -2.598 1 96.5 91 LYS A CA 1
ATOM 695 C C . LYS A 1 91 ? 2.51 29.141 -3.146 1 96.5 91 LYS A C 1
ATOM 697 O O . LYS A 1 91 ? 3.443 28.734 -2.451 1 96.5 91 LYS A O 1
ATOM 702 N N . GLY A 1 92 ? 2.641 29.578 -4.391 1 96.06 92 GLY A N 1
ATOM 703 C CA . GLY A 1 92 ? 3.953 29.672 -5.012 1 96.06 92 GLY A CA 1
ATOM 704 C C . GLY A 1 92 ? 4.457 28.328 -5.52 1 96.06 92 GLY A C 1
ATOM 705 O O . GLY A 1 92 ? 5.566 28.234 -6.051 1 96.06 92 GLY A O 1
ATOM 706 N N . HIS A 1 93 ? 3.719 27.25 -5.34 1 95.81 93 HIS A N 1
ATOM 707 C CA . HIS A 1 93 ? 4.082 25.922 -5.812 1 95.81 93 HIS A CA 1
ATOM 708 C C . HIS A 1 93 ? 3.045 25.391 -6.789 1 95.81 93 HIS A C 1
ATOM 710 O O . HIS A 1 93 ? 1.847 25.625 -6.625 1 95.81 93 HIS A O 1
ATOM 716 N N . PRO A 1 94 ? 3.51 24.75 -7.77 1 95.56 94 PRO A N 1
ATOM 717 C CA . PRO A 1 94 ? 2.549 24.188 -8.719 1 95.56 94 PRO A CA 1
ATOM 718 C C . PRO A 1 94 ? 1.701 23.078 -8.102 1 95.56 94 PRO A C 1
ATOM 720 O O . PRO A 1 94 ? 2.16 22.375 -7.199 1 95.56 94 PRO A O 1
ATOM 723 N N . LEU A 1 95 ? 0.481 22.969 -8.641 1 97.56 95 LEU A N 1
ATOM 724 C CA . LEU A 1 95 ? -0.374 21.844 -8.273 1 97.56 95 LEU A CA 1
ATOM 725 C C . LEU A 1 95 ? 0.286 20.516 -8.641 1 97.56 95 LEU A C 1
ATOM 727 O O . LEU A 1 95 ? 0.81 20.359 -9.742 1 97.56 95 LEU A O 1
ATOM 731 N N . GLN A 1 96 ? 0.341 19.672 -7.652 1 97.25 96 GLN A N 1
ATOM 732 C CA . GLN A 1 96 ? 0.919 18.344 -7.863 1 97.25 96 GLN A CA 1
ATOM 733 C C . GLN A 1 96 ? -0.116 17.25 -7.625 1 97.25 96 GLN A C 1
ATOM 735 O O . GLN A 1 96 ? -0.911 17.328 -6.688 1 97.25 96 GLN A O 1
ATOM 740 N N . GLU A 1 97 ? -0.152 16.344 -8.539 1 97.81 97 GLU A N 1
ATOM 741 C CA . GLU A 1 97 ? -0.928 15.125 -8.328 1 97.81 97 GLU A CA 1
ATOM 742 C C . GLU A 1 97 ? -0.031 13.969 -7.887 1 97.81 97 GLU A C 1
ATOM 744 O O . GLU A 1 97 ? 0.999 13.703 -8.508 1 97.81 97 GLU A O 1
ATOM 749 N N . ARG A 1 98 ? -0.416 13.336 -6.793 1 97.38 98 ARG A N 1
ATOM 750 C CA . ARG A 1 98 ? 0.318 12.195 -6.262 1 97.38 98 ARG A CA 1
ATOM 751 C C . ARG A 1 98 ? -0.547 10.938 -6.266 1 97.38 98 ARG A C 1
ATOM 753 O O . ARG A 1 98 ? -1.769 11.023 -6.117 1 97.38 98 ARG A O 1
ATOM 760 N N . LYS A 1 99 ? 0.104 9.844 -6.492 1 98.19 99 LYS A N 1
ATOM 761 C CA . LYS A 1 99 ? -0.518 8.539 -6.277 1 98.19 99 LYS A CA 1
ATOM 762 C C . LYS A 1 99 ? -0.093 7.938 -4.941 1 98.19 99 LYS A C 1
ATOM 764 O O . LYS A 1 99 ? 0.957 7.297 -4.852 1 98.19 99 LYS A O 1
ATOM 769 N N . ALA A 1 100 ? -0.91 8.18 -3.943 1 98.69 100 ALA A N 1
ATOM 770 C CA . ALA A 1 100 ? -0.571 7.883 -2.555 1 98.69 100 ALA A CA 1
ATOM 771 C C . ALA A 1 100 ? -0.992 6.465 -2.178 1 98.69 100 ALA A C 1
ATOM 773 O O . ALA A 1 100 ? -1.925 5.91 -2.766 1 98.69 100 ALA A O 1
ATOM 774 N N . THR A 1 101 ? -0.287 5.855 -1.232 1 98.94 101 THR A N 1
ATOM 775 C CA . THR A 1 101 ? -0.669 4.598 -0.602 1 98.94 101 THR A CA 1
ATOM 776 C C . THR A 1 101 ? -0.745 4.75 0.915 1 98.94 101 THR A C 1
ATOM 778 O O . THR A 1 101 ? 0.164 5.309 1.532 1 98.94 101 THR A O 1
ATOM 781 N N . TYR A 1 102 ? -1.863 4.359 1.459 1 98.94 102 TYR A N 1
ATOM 782 C CA . TYR A 1 102 ? -2.051 4.328 2.906 1 98.94 102 TYR A CA 1
ATOM 783 C C . TYR A 1 102 ? -2.402 2.926 3.383 1 98.94 102 TYR A C 1
ATOM 785 O O . TYR A 1 102 ? -3.066 2.168 2.668 1 98.94 102 TYR A O 1
ATOM 793 N N . VAL A 1 103 ? -1.935 2.588 4.574 1 98.94 103 VAL A N 1
ATOM 794 C CA . VAL A 1 103 ? -2.377 1.364 5.238 1 98.94 103 VAL A CA 1
ATOM 795 C C . VAL A 1 103 ? -3.076 1.711 6.551 1 98.94 103 VAL A C 1
ATOM 797 O O . VAL A 1 103 ? -2.586 2.537 7.324 1 98.94 103 VAL A O 1
ATOM 800 N N . PHE A 1 104 ? -4.219 1.166 6.703 1 98.94 104 PHE A N 1
ATOM 801 C CA . PHE A 1 104 ? -4.984 1.32 7.938 1 98.94 104 PHE A CA 1
ATOM 802 C C . PHE A 1 104 ? -5.102 -0.01 8.672 1 98.94 104 PHE A C 1
ATOM 804 O O . PHE A 1 104 ? -5.125 -1.071 8.047 1 98.94 104 PHE A O 1
ATOM 811 N N . ARG A 1 105 ? -5.16 0.074 9.93 1 98.62 105 ARG A N 1
ATOM 812 C CA . ARG A 1 105 ? -5.449 -1.058 10.805 1 98.62 105 ARG A CA 1
ATOM 813 C C . ARG A 1 105 ? -6.641 -0.763 11.711 1 98.62 105 ARG A C 1
ATOM 815 O O . ARG A 1 105 ? -6.766 0.343 12.242 1 98.62 105 ARG A O 1
ATOM 822 N N . LYS A 1 106 ? -7.371 -1.732 11.828 1 97.81 106 LYS A N 1
ATOM 823 C CA . LYS A 1 106 ? -8.539 -1.658 12.703 1 97.81 106 LYS A CA 1
ATOM 824 C C . LYS A 1 106 ? -8.219 -2.201 14.094 1 97.81 106 LYS A C 1
ATOM 826 O O . LYS A 1 106 ? -7.566 -3.24 14.227 1 97.81 106 LYS A O 1
ATOM 831 N N . ASP A 1 107 ? -8.633 -1.481 15.133 1 96.31 107 ASP A N 1
ATOM 832 C CA . ASP A 1 107 ? -8.391 -1.993 16.484 1 96.31 107 ASP A CA 1
ATOM 833 C C . ASP A 1 107 ? -9.516 -2.916 16.938 1 96.31 107 ASP A C 1
ATOM 835 O O . ASP A 1 107 ? -10.422 -3.23 16.156 1 96.31 107 ASP A O 1
ATOM 839 N N . ALA A 1 108 ? -9.391 -3.404 18.172 1 95.75 108 ALA A N 1
ATOM 840 C CA . ALA A 1 108 ? -10.32 -4.395 18.703 1 95.75 108 ALA A CA 1
ATOM 841 C C . ALA A 1 108 ? -11.734 -3.826 18.797 1 95.75 108 ALA A C 1
ATOM 843 O O . ALA A 1 108 ? -12.711 -4.578 18.812 1 95.75 108 ALA A O 1
ATOM 844 N N . ASN A 1 109 ? -11.953 -2.459 18.844 1 96.94 109 ASN A N 1
ATOM 845 C CA . ASN A 1 109 ? -13.25 -1.803 18.922 1 96.94 109 ASN A CA 1
ATOM 846 C C . ASN A 1 109 ? -13.789 -1.461 17.531 1 96.94 109 ASN A C 1
ATOM 848 O O . ASN A 1 109 ? -14.828 -0.808 17.422 1 96.94 109 ASN A O 1
ATOM 852 N N . GLY A 1 110 ? -13.086 -1.84 16.578 1 96.69 110 GLY A N 1
ATOM 853 C CA . GLY A 1 110 ? -13.547 -1.633 15.211 1 96.69 110 GLY A CA 1
ATOM 854 C C . GLY A 1 110 ? -13.195 -0.26 14.672 1 96.69 110 GLY A C 1
ATOM 855 O O . GLY A 1 110 ? -13.734 0.158 13.641 1 96.69 110 GLY A O 1
ATOM 856 N N . VAL A 1 111 ? -12.273 0.418 15.336 1 98 111 VAL A N 1
ATOM 857 C CA . VAL A 1 111 ? -11.883 1.76 14.914 1 98 111 VAL A CA 1
ATOM 858 C C . VAL A 1 111 ? -10.641 1.682 14.039 1 98 111 VAL A C 1
ATOM 860 O O . VAL A 1 111 ? -9.664 1.003 14.383 1 98 111 VAL A O 1
ATOM 863 N N . TRP A 1 112 ? -10.68 2.363 12.914 1 98.75 112 TRP A N 1
ATOM 864 C CA . TRP A 1 112 ? -9.57 2.387 11.969 1 98.75 112 TRP A CA 1
ATOM 865 C C . TRP A 1 112 ? -8.562 3.471 12.336 1 98.75 112 TRP A C 1
ATOM 867 O O . TRP A 1 112 ? -8.945 4.582 12.711 1 98.75 112 TRP A O 1
ATOM 877 N N . PHE A 1 113 ? -7.254 3.16 12.219 1 98.88 113 PHE A N 1
ATOM 878 C CA . PHE A 1 113 ? -6.152 4.105 12.352 1 98.88 113 PHE A CA 1
ATOM 879 C C . PHE A 1 113 ? -5.188 3.986 11.18 1 98.88 113 PHE A C 1
ATOM 881 O O . PHE A 1 113 ? -4.906 2.883 10.711 1 98.88 113 PHE A O 1
ATOM 888 N N . CYS A 1 114 ? -4.68 5.078 10.703 1 98.94 114 CYS A N 1
ATOM 889 C CA . CYS A 1 114 ? -3.613 5.047 9.711 1 98.94 114 CYS A CA 1
ATOM 890 C C . CYS A 1 114 ? -2.305 4.566 10.336 1 98.94 114 CYS A C 1
ATOM 892 O O . CYS A 1 114 ? -1.848 5.125 11.336 1 98.94 114 CYS A O 1
ATOM 894 N N . VAL A 1 115 ? -1.685 3.539 9.766 1 98.94 115 VAL A N 1
ATOM 895 C CA . VAL A 1 115 ? -0.442 3.025 10.328 1 98.94 115 VAL A CA 1
ATOM 896 C C . VAL A 1 115 ? 0.721 3.33 9.391 1 98.94 115 VAL A C 1
ATOM 898 O O . VAL A 1 115 ? 1.872 3.42 9.82 1 98.94 115 VAL A O 1
ATOM 901 N N . ILE A 1 116 ? 0.539 3.463 8.156 1 98.94 116 ILE A N 1
ATOM 902 C CA . ILE A 1 116 ? 1.542 3.881 7.18 1 98.94 116 ILE A CA 1
ATOM 903 C C . ILE A 1 116 ? 0.949 4.938 6.25 1 98.94 116 ILE A C 1
ATOM 905 O O . ILE A 1 116 ? -0.082 4.703 5.613 1 98.94 116 ILE A O 1
ATOM 909 N N . ASP A 1 117 ? 1.451 6.129 6.234 1 98.94 117 ASP A N 1
ATOM 910 C CA . ASP A 1 117 ? 1.079 7.25 5.379 1 98.94 117 ASP A CA 1
ATOM 911 C C . ASP A 1 117 ? 2.182 7.559 4.367 1 98.94 117 ASP A C 1
ATOM 913 O O . ASP A 1 117 ? 3.197 8.164 4.711 1 98.94 117 ASP A O 1
ATOM 917 N N . ASN A 1 118 ? 2.02 7.074 3.152 1 98.88 118 ASN A N 1
ATOM 918 C CA . ASN A 1 118 ? 2.949 7.293 2.049 1 98.88 118 ASN A CA 1
ATOM 919 C C . ASN A 1 118 ? 2.281 8.023 0.887 1 98.88 118 ASN A C 1
ATOM 921 O O . ASN A 1 118 ? 1.787 7.387 -0.048 1 98.88 118 ASN A O 1
ATOM 925 N N . SER A 1 119 ? 2.352 9.328 0.95 1 98 119 SER A N 1
ATOM 926 C CA . SER A 1 119 ? 1.742 10.148 -0.092 1 98 119 SER A CA 1
ATOM 927 C C . SER A 1 119 ? 2.586 10.141 -1.363 1 98 119 SER A C 1
ATOM 929 O O . SER A 1 119 ? 2.154 10.648 -2.402 1 98 119 SER A O 1
ATOM 931 N N . TYR A 1 120 ? 3.771 9.508 -1.421 1 97.75 120 TYR A N 1
ATOM 932 C CA . TYR A 1 120 ? 4.656 9.484 -2.578 1 97.75 120 TYR A CA 1
ATOM 933 C C . TYR A 1 120 ? 4.422 8.234 -3.422 1 97.75 120 TYR A C 1
ATOM 935 O O . TYR A 1 120 ? 4.879 8.156 -4.566 1 97.75 120 TYR A O 1
ATOM 943 N N . GLY A 1 121 ? 3.664 7.277 -2.867 1 98.19 121 GLY A N 1
ATOM 944 C CA . GLY A 1 121 ? 3.436 6.047 -3.607 1 98.19 121 GLY A CA 1
ATOM 945 C C . GLY A 1 121 ? 4.715 5.422 -4.137 1 98.19 121 GLY A C 1
ATOM 946 O O . GLY A 1 121 ? 5.676 5.238 -3.389 1 98.19 121 GLY A O 1
ATOM 947 N N . HIS A 1 122 ? 4.727 5.105 -5.391 1 98.31 122 HIS A N 1
ATOM 948 C CA . HIS A 1 122 ? 5.836 4.395 -6.012 1 98.31 122 HIS A CA 1
ATOM 949 C C . HIS A 1 122 ? 6.98 5.344 -6.344 1 98.31 122 HIS A C 1
ATOM 951 O O . HIS A 1 122 ? 8.078 4.902 -6.695 1 98.31 122 HIS A O 1
ATOM 957 N N . ASP A 1 123 ? 6.742 6.668 -6.234 1 96.8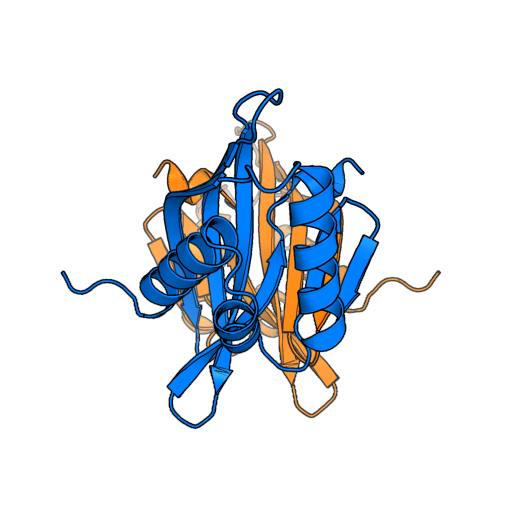1 123 ASP A N 1
ATOM 958 C CA . ASP A 1 123 ? 7.844 7.605 -6.441 1 96.81 123 ASP A CA 1
ATOM 959 C C . ASP A 1 123 ? 8.984 7.332 -5.465 1 96.81 123 ASP A C 1
ATOM 961 O O . ASP A 1 123 ? 10.125 7.742 -5.699 1 96.81 123 ASP A O 1
ATOM 965 N N . LEU A 1 124 ? 8.672 6.609 -4.379 1 97.25 124 LEU A N 1
ATOM 966 C CA . LEU A 1 124 ? 9.695 6.25 -3.4 1 97.25 124 LEU A CA 1
ATOM 967 C C . LEU A 1 124 ? 10.742 5.332 -4.016 1 97.25 124 LEU A C 1
ATOM 969 O O . LEU A 1 124 ? 11.859 5.227 -3.504 1 97.25 124 LEU A O 1
ATOM 973 N N . LEU A 1 125 ? 10.359 4.605 -5.094 1 96.12 125 LEU A N 1
ATOM 974 C CA . LEU A 1 125 ? 11.273 3.656 -5.719 1 96.12 125 LEU A CA 1
ATOM 975 C C . LEU A 1 125 ? 12.367 4.383 -6.492 1 96.12 125 LEU A C 1
ATOM 977 O O . LEU A 1 125 ? 13.406 3.803 -6.793 1 96.12 125 LEU A O 1
ATOM 981 N N . ASP A 1 126 ? 12.125 5.613 -6.879 1 87.69 126 ASP A N 1
ATOM 982 C CA . ASP A 1 126 ? 13.055 6.379 -7.711 1 87.69 126 ASP A CA 1
ATOM 983 C C . ASP A 1 126 ? 14.008 7.207 -6.855 1 87.69 126 ASP A C 1
ATOM 985 O O . ASP A 1 126 ? 14.914 7.855 -7.375 1 87.69 126 ASP A O 1
ATOM 989 N N . ALA A 1 127 ? 13.773 7.152 -5.488 1 76 127 ALA A N 1
ATOM 990 C CA . ALA A 1 127 ? 14.57 7.988 -4.598 1 76 127 ALA A CA 1
ATOM 991 C C . ALA A 1 127 ? 15.859 7.273 -4.191 1 76 127 ALA A C 1
ATOM 993 O O . ALA A 1 127 ? 15.914 6.043 -4.164 1 76 127 ALA A O 1
ATOM 994 N N . MET B 1 1 ? 24.406 -6.418 3.26 1 59.69 1 MET B N 1
ATOM 995 C CA . MET B 1 1 ? 23.359 -6.23 4.27 1 59.69 1 MET B CA 1
ATOM 996 C C . MET B 1 1 ? 22.281 -7.301 4.141 1 59.69 1 MET B C 1
ATOM 998 O O . MET B 1 1 ? 22.031 -7.812 3.049 1 59.69 1 MET B O 1
ATOM 1002 N N . LYS B 1 2 ? 21.766 -7.898 5.121 1 75.38 2 LYS B N 1
ATOM 1003 C CA . LYS B 1 2 ? 20.844 -9.031 5.07 1 75.38 2 LYS B CA 1
ATOM 1004 C C . LYS B 1 2 ? 19.516 -8.633 4.457 1 75.38 2 LYS B C 1
ATOM 1006 O O . LYS B 1 2 ? 18.984 -7.562 4.762 1 75.38 2 LYS B O 1
ATOM 1011 N N . GLN B 1 3 ? 19.016 -9.328 3.453 1 90.75 3 GLN B N 1
ATOM 1012 C CA . GLN B 1 3 ? 17.75 -9.078 2.76 1 90.75 3 GLN B CA 1
ATOM 1013 C C . GLN B 1 3 ? 16.578 -9.117 3.727 1 90.75 3 GLN B C 1
ATOM 1015 O O . GLN B 1 3 ? 16.531 -9.953 4.633 1 90.75 3 GLN B O 1
ATOM 1020 N N . HIS B 1 4 ? 15.711 -8.188 3.664 1 95.69 4 HIS B N 1
ATOM 1021 C CA . HIS B 1 4 ? 14.5 -8.18 4.477 1 95.69 4 HIS B CA 1
ATOM 1022 C C . HIS B 1 4 ? 13.688 -9.461 4.281 1 95.69 4 HIS B C 1
ATOM 1024 O O . HIS B 1 4 ? 13.531 -9.93 3.15 1 95.69 4 HIS B O 1
ATOM 1030 N N . PRO B 1 5 ? 13.188 -10.125 5.332 1 97.44 5 PRO B N 1
ATOM 1031 C CA . PRO B 1 5 ? 12.43 -11.375 5.203 1 97.44 5 PRO B CA 1
ATOM 1032 C C . PRO B 1 5 ? 11.289 -11.273 4.195 1 97.44 5 PRO B C 1
ATOM 1034 O O . PRO B 1 5 ? 11.008 -12.234 3.479 1 97.44 5 PRO B O 1
ATOM 1037 N N . ILE B 1 6 ? 10.617 -10.133 4.09 1 98.62 6 ILE B N 1
ATOM 1038 C CA . ILE B 1 6 ? 9.516 -9.938 3.15 1 98.62 6 ILE B CA 1
ATOM 1039 C C . ILE B 1 6 ? 10.047 -10 1.719 1 98.62 6 ILE B C 1
ATOM 1041 O O . ILE B 1 6 ? 9.383 -10.531 0.827 1 98.62 6 ILE B O 1
ATOM 1045 N N . GLU B 1 7 ? 11.211 -9.422 1.47 1 98.12 7 GLU B N 1
ATOM 1046 C CA . GLU B 1 7 ? 11.82 -9.508 0.149 1 98.12 7 GLU B CA 1
ATOM 1047 C C . GLU B 1 7 ? 12.062 -10.961 -0.25 1 98.12 7 GLU B C 1
ATOM 1049 O O . GLU B 1 7 ? 11.82 -11.344 -1.397 1 98.12 7 GLU B O 1
ATOM 1054 N N . LEU B 1 8 ? 12.508 -11.742 0.673 1 97.88 8 LEU B N 1
ATOM 1055 C CA . LEU B 1 8 ? 12.734 -13.164 0.424 1 97.88 8 LEU B CA 1
ATOM 1056 C C . LEU B 1 8 ? 11.422 -13.875 0.102 1 97.88 8 LEU B C 1
ATOM 1058 O O . LEU B 1 8 ? 11.375 -14.719 -0.794 1 97.88 8 LEU B O 1
ATOM 1062 N N . LEU B 1 9 ? 10.367 -13.508 0.841 1 98.69 9 LEU B N 1
ATOM 1063 C CA . LEU B 1 9 ? 9.062 -14.109 0.61 1 98.69 9 LEU B CA 1
ATOM 1064 C C . LEU B 1 9 ? 8.531 -13.742 -0.771 1 98.69 9 LEU B C 1
ATOM 1066 O O . LEU B 1 9 ? 7.957 -14.586 -1.464 1 98.69 9 LEU B O 1
ATOM 1070 N N . ILE B 1 10 ? 8.734 -12.531 -1.169 1 98.75 10 ILE B N 1
ATOM 1071 C CA . ILE B 1 10 ? 8.25 -12.086 -2.469 1 98.75 10 ILE B CA 1
ATOM 1072 C C . ILE B 1 10 ? 9.016 -12.789 -3.58 1 98.75 10 ILE B C 1
ATOM 1074 O O . ILE B 1 10 ? 8.43 -13.25 -4.562 1 98.75 10 ILE B O 1
ATOM 1078 N N . ASN B 1 11 ? 10.328 -12.93 -3.424 1 98.25 11 ASN B N 1
ATOM 1079 C CA . ASN B 1 11 ? 11.117 -13.68 -4.395 1 98.25 11 ASN B CA 1
ATOM 1080 C C . ASN B 1 11 ? 10.688 -15.141 -4.465 1 98.25 11 ASN B C 1
ATOM 1082 O O . ASN B 1 11 ? 10.625 -15.719 -5.551 1 98.25 11 ASN B O 1
ATOM 1086 N N . LYS B 1 12 ? 10.445 -15.711 -3.324 1 98.69 12 LYS B N 1
ATOM 1087 C CA . LYS B 1 12 ? 9.938 -17.078 -3.264 1 98.69 12 LYS B CA 1
ATOM 1088 C C . LYS B 1 12 ? 8.594 -17.203 -3.979 1 98.69 12 LYS B C 1
ATOM 1090 O O . LYS B 1 12 ? 8.352 -18.172 -4.691 1 98.69 12 LYS B O 1
ATOM 1095 N N . ALA B 1 13 ? 7.691 -16.234 -3.803 1 98.88 13 ALA B N 1
ATOM 1096 C CA . ALA B 1 13 ? 6.398 -16.219 -4.48 1 98.88 13 ALA B CA 1
ATOM 1097 C C . ALA B 1 13 ? 6.574 -16.125 -5.996 1 98.88 13 ALA B C 1
ATOM 1099 O O . ALA B 1 13 ? 5.926 -16.859 -6.742 1 98.88 13 ALA B O 1
ATOM 1100 N N . ASP B 1 14 ? 7.465 -15.242 -6.445 1 98.62 14 ASP B N 1
ATOM 1101 C CA . ASP B 1 14 ? 7.738 -15.133 -7.875 1 98.62 14 ASP B CA 1
ATOM 1102 C C . ASP B 1 14 ? 8.195 -16.469 -8.453 1 98.62 14 ASP B C 1
ATOM 1104 O O . ASP B 1 14 ? 7.695 -16.906 -9.492 1 98.62 14 ASP B O 1
ATOM 1108 N N . THR B 1 15 ? 9.133 -17.078 -7.766 1 98.75 15 THR B N 1
ATOM 1109 C CA . THR B 1 15 ? 9.664 -18.375 -8.203 1 98.75 15 THR B CA 1
ATOM 1110 C C . THR B 1 15 ? 8.555 -19.422 -8.242 1 98.75 15 THR B C 1
ATOM 1112 O O . THR B 1 15 ? 8.445 -20.172 -9.211 1 98.75 15 THR B O 1
ATOM 1115 N N . ALA B 1 16 ? 7.742 -19.453 -7.188 1 98.88 16 ALA B N 1
ATOM 1116 C CA . ALA B 1 16 ? 6.645 -20.406 -7.105 1 98.88 16 ALA B CA 1
ATOM 1117 C C . ALA B 1 16 ? 5.637 -20.188 -8.227 1 98.88 16 ALA B C 1
ATOM 1119 O O . ALA B 1 16 ? 5.102 -21.141 -8.797 1 98.88 16 ALA B O 1
ATOM 1120 N N . ILE B 1 17 ? 5.324 -18.938 -8.562 1 98.75 17 ILE B N 1
ATOM 1121 C CA . ILE B 1 17 ? 4.426 -18.609 -9.664 1 98.75 17 ILE B CA 1
ATOM 1122 C C . ILE B 1 17 ? 5.016 -19.109 -10.984 1 98.75 17 ILE B C 1
ATOM 1124 O O . ILE B 1 17 ? 4.34 -19.797 -11.758 1 98.75 17 ILE B O 1
ATOM 1128 N N . ASN B 1 18 ? 6.285 -18.812 -11.203 1 98.56 18 ASN B N 1
ATOM 1129 C CA . ASN B 1 18 ? 6.957 -19.156 -12.453 1 98.56 18 ASN B CA 1
ATOM 1130 C C . ASN B 1 18 ? 7.051 -20.672 -12.641 1 98.56 18 ASN B C 1
ATOM 1132 O O . ASN B 1 18 ? 6.996 -21.156 -13.766 1 98.56 18 ASN B O 1
ATOM 1136 N N . GLN B 1 19 ? 7.121 -21.391 -11.539 1 98.5 19 GLN B N 1
ATOM 1137 C CA . GLN B 1 19 ? 7.234 -22.844 -11.578 1 98.5 19 GLN B CA 1
ATOM 1138 C C . GLN B 1 19 ? 5.875 -23.5 -11.391 1 98.5 19 GLN B C 1
ATOM 1140 O O . GLN B 1 19 ? 5.773 -24.734 -11.359 1 98.5 19 GLN B O 1
ATOM 1145 N N . GLU B 1 20 ? 4.887 -22.703 -11.141 1 98.56 20 GLU B N 1
ATOM 1146 C CA . GLU B 1 20 ? 3.523 -23.141 -10.875 1 98.56 20 GLU B CA 1
ATOM 1147 C C . GLU B 1 20 ? 3.479 -24.094 -9.68 1 98.56 20 GLU B C 1
ATOM 1149 O O . GLU B 1 20 ? 2.809 -25.125 -9.727 1 98.56 20 GLU B O 1
ATOM 1154 N N . ASP B 1 21 ? 4.34 -23.875 -8.742 1 98.69 21 ASP B N 1
ATOM 1155 C CA . ASP B 1 21 ? 4.281 -24.5 -7.426 1 98.69 21 ASP B CA 1
ATOM 1156 C C . ASP B 1 21 ? 3.283 -23.781 -6.52 1 98.69 21 ASP B C 1
ATOM 1158 O O . ASP B 1 21 ? 3.678 -23.047 -5.609 1 98.69 21 ASP B O 1
ATOM 1162 N N . PHE B 1 22 ? 1.978 -24.062 -6.68 1 98.44 22 PHE B N 1
ATOM 1163 C CA . PHE B 1 22 ? 0.915 -23.312 -6.039 1 98.44 22 PHE B CA 1
ATOM 1164 C C . PHE B 1 22 ? 0.801 -23.672 -4.562 1 98.44 22 PHE B C 1
ATOM 1166 O O . PHE B 1 22 ? 0.269 -22.891 -3.766 1 98.44 22 PHE B O 1
ATOM 1173 N N . ASN B 1 23 ? 1.326 -24.828 -4.164 1 97.81 23 ASN B N 1
ATOM 1174 C CA . ASN B 1 23 ? 1.372 -25.172 -2.746 1 97.81 23 ASN B CA 1
ATOM 1175 C C . ASN B 1 23 ? 2.287 -24.219 -1.974 1 97.81 23 ASN B C 1
ATOM 1177 O O . ASN B 1 23 ? 1.871 -23.625 -0.979 1 97.81 23 ASN B O 1
ATOM 1181 N N . THR B 1 24 ? 3.461 -24.125 -2.463 1 98.56 24 THR B N 1
ATOM 1182 C CA . THR B 1 24 ? 4.402 -23.203 -1.849 1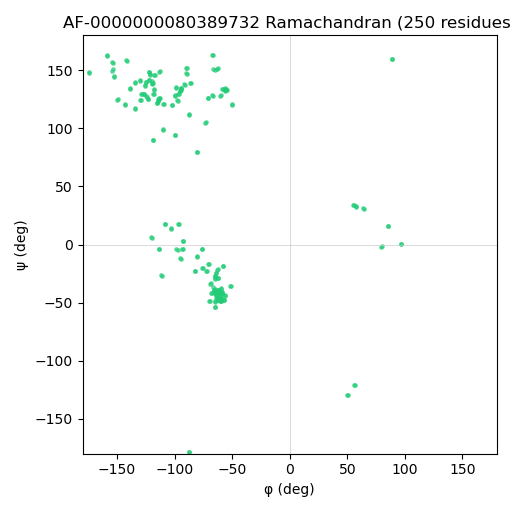 98.56 24 THR B CA 1
ATOM 1183 C C . THR B 1 24 ? 3.852 -21.781 -1.877 1 98.56 24 THR B C 1
ATOM 1185 O O . THR B 1 24 ? 3.939 -21.047 -0.884 1 98.56 24 THR B O 1
ATOM 1188 N N . LEU B 1 25 ? 3.254 -21.375 -2.998 1 98.81 25 LEU B N 1
ATOM 1189 C CA . LEU B 1 25 ? 2.727 -20.016 -3.18 1 98.81 25 LEU B CA 1
ATOM 1190 C C . LEU B 1 25 ? 1.646 -19.719 -2.146 1 98.81 25 LEU B C 1
ATOM 1192 O O . LEU B 1 25 ? 1.692 -18.672 -1.483 1 98.81 25 LEU B O 1
ATOM 1196 N N . THR B 1 26 ? 0.737 -20.609 -2.002 1 98.44 26 THR B N 1
ATOM 1197 C CA . THR B 1 26 ? -0.407 -20.391 -1.125 1 98.44 26 THR B CA 1
ATOM 1198 C C . THR B 1 26 ? 0.045 -20.219 0.322 1 98.44 26 THR B C 1
ATOM 1200 O O . THR B 1 26 ? -0.551 -19.438 1.077 1 98.44 26 THR B O 1
ATOM 1203 N N . ASP B 1 27 ? 1.165 -20.812 0.721 1 98 27 ASP B N 1
ATOM 1204 C CA . ASP B 1 27 ? 1.677 -20.766 2.086 1 98 27 ASP B CA 1
ATOM 1205 C C . ASP B 1 27 ? 2.199 -19.375 2.422 1 98 27 ASP B C 1
ATOM 1207 O O . ASP B 1 27 ? 2.398 -19.047 3.594 1 98 27 ASP B O 1
ATOM 1211 N N . ILE B 1 28 ? 2.422 -18.594 1.453 1 98.75 28 ILE B N 1
ATOM 1212 C CA . ILE B 1 28 ? 2.961 -17.25 1.651 1 98.75 28 ILE B CA 1
ATOM 1213 C C . ILE B 1 28 ? 1.834 -16.297 2.023 1 98.75 28 ILE B C 1
ATOM 1215 O O . ILE B 1 28 ? 2.072 -15.258 2.656 1 98.75 28 ILE B O 1
ATOM 1219 N N . TYR B 1 29 ? 0.568 -16.625 1.678 1 98.88 29 TYR B N 1
ATOM 1220 C CA . TYR B 1 29 ? -0.591 -15.773 1.934 1 98.88 29 TYR B CA 1
ATOM 1221 C C . TYR B 1 29 ? -1.202 -16.078 3.295 1 98.88 29 TYR B C 1
ATOM 1223 O O . TYR B 1 29 ? -1.156 -17.219 3.758 1 98.88 29 TYR B O 1
ATOM 1231 N N . ALA B 1 30 ? -1.737 -15.078 3.922 1 98.56 30 ALA B N 1
ATOM 1232 C CA . ALA B 1 30 ? -2.588 -15.289 5.09 1 98.56 30 ALA B CA 1
ATOM 1233 C C . ALA B 1 30 ? -3.887 -15.992 4.699 1 98.56 30 ALA B C 1
ATOM 1235 O O . ALA B 1 30 ? -4.266 -16.016 3.527 1 98.56 30 ALA B O 1
ATOM 1236 N N . ASP B 1 31 ? -4.605 -16.562 5.652 1 97.69 31 ASP B N 1
ATOM 1237 C CA . ASP B 1 31 ? -5.84 -17.297 5.402 1 97.69 31 ASP B CA 1
ATOM 1238 C C . ASP B 1 31 ? -6.93 -16.375 4.848 1 97.69 31 ASP B C 1
ATOM 1240 O O . ASP B 1 31 ? -7.793 -16.828 4.09 1 97.69 31 ASP B O 1
ATOM 1244 N N . ASP B 1 32 ? -6.836 -15.102 5.191 1 97.62 32 ASP B N 1
ATOM 1245 C CA . ASP B 1 32 ? -7.863 -14.148 4.785 1 97.62 32 ASP B CA 1
ATOM 1246 C C . ASP B 1 32 ? -7.344 -13.211 3.697 1 97.62 32 ASP B C 1
ATOM 1248 O O . ASP B 1 32 ? -7.91 -12.133 3.475 1 97.62 32 ASP B O 1
ATOM 1252 N N . ALA B 1 33 ? -6.277 -13.562 3.041 1 98.81 33 ALA B N 1
ATOM 1253 C CA . ALA B 1 33 ? -5.609 -12.672 2.1 1 98.81 33 ALA B CA 1
ATOM 1254 C C . ALA B 1 33 ? -6.523 -12.328 0.925 1 98.81 33 ALA B C 1
ATOM 1256 O O . ALA B 1 33 ? -7.395 -13.125 0.56 1 98.81 33 ALA B O 1
ATOM 1257 N N . VAL B 1 34 ? -6.316 -11.156 0.36 1 98.88 34 VAL B N 1
ATOM 1258 C CA . VAL B 1 34 ? -6.988 -10.68 -0.845 1 98.88 34 VAL B CA 1
ATOM 1259 C C . VAL B 1 34 ? -5.98 -10.555 -1.984 1 98.88 34 VAL B C 1
ATOM 1261 O O . VAL B 1 34 ? -4.91 -9.961 -1.81 1 98.88 34 VAL B O 1
ATOM 1264 N N . LEU B 1 35 ? -6.23 -11.172 -3.107 1 98.94 35 LEU B N 1
ATOM 1265 C CA . LEU B 1 35 ? -5.488 -11.016 -4.355 1 98.94 35 LEU B CA 1
ATOM 1266 C C . LEU B 1 35 ? -6.324 -10.281 -5.398 1 98.94 35 LEU B C 1
ATOM 1268 O O . LEU B 1 35 ? -7.441 -10.711 -5.711 1 98.94 35 LEU B O 1
ATOM 1272 N N . VAL B 1 36 ? -5.887 -9.164 -5.898 1 98.81 36 VAL B N 1
ATOM 1273 C CA . VAL B 1 36 ? -6.512 -8.539 -7.059 1 98.81 36 VAL B CA 1
ATOM 1274 C C . VAL B 1 36 ? -6.172 -9.328 -8.32 1 98.81 36 VAL B C 1
ATOM 1276 O O . VAL B 1 36 ? -5.043 -9.266 -8.812 1 98.81 36 VAL B O 1
ATOM 1279 N N . ILE B 1 37 ? -7.168 -10.07 -8.797 1 98.38 37 ILE B N 1
ATOM 1280 C CA . ILE B 1 37 ? -6.949 -10.836 -10.016 1 98.38 37 ILE B CA 1
ATOM 1281 C C . ILE B 1 37 ? -6.844 -9.891 -11.211 1 98.38 37 ILE B C 1
ATOM 1283 O O . ILE B 1 37 ? -5.918 -10 -12.016 1 98.38 37 ILE B O 1
ATOM 1287 N N . GLN B 1 38 ? -7.754 -8.992 -11.312 1 96.06 38 GLN B N 1
ATOM 1288 C CA . GLN B 1 38 ? -7.867 -7.871 -12.242 1 96.06 38 GLN B CA 1
ATOM 1289 C C . GLN B 1 38 ? -8.797 -6.793 -11.695 1 96.06 38 GLN B C 1
ATOM 1291 O O . GLN B 1 38 ? -9.508 -7.02 -10.711 1 96.06 38 GLN B O 1
ATOM 1296 N N . PRO B 1 39 ? -8.68 -5.57 -12.289 1 95.75 39 PRO B N 1
ATOM 1297 C CA . PRO B 1 39 ? -9.594 -4.539 -11.789 1 95.75 39 PRO B CA 1
ATOM 1298 C C . PRO B 1 39 ? -11.047 -5.012 -11.742 1 95.75 39 PRO B C 1
ATOM 1300 O O . PRO B 1 39 ? -11.594 -5.453 -12.758 1 95.75 39 PRO B O 1
ATOM 1303 N N . GLY B 1 40 ? -11.648 -5.004 -10.578 1 94.5 40 GLY B N 1
ATOM 1304 C CA . GLY B 1 40 ? -13.039 -5.379 -10.406 1 94.5 40 GLY B CA 1
ATOM 1305 C C . GLY B 1 40 ? -13.227 -6.824 -9.977 1 94.5 40 GLY B C 1
ATOM 1306 O O . GLY B 1 40 ? -14.344 -7.262 -9.719 1 94.5 40 GLY B O 1
ATOM 1307 N N . MET B 1 41 ? -12.211 -7.562 -9.797 1 97.62 41 MET B N 1
ATOM 1308 C CA . MET B 1 41 ? -12.289 -8.977 -9.453 1 97.62 41 MET B CA 1
ATOM 1309 C C . MET B 1 41 ? -11.18 -9.367 -8.484 1 97.62 41 MET B C 1
ATOM 1311 O O . MET B 1 41 ? -10 -9.195 -8.781 1 97.62 41 MET B O 1
ATOM 1315 N N . ASN B 1 42 ? -11.594 -9.852 -7.324 1 98.69 42 ASN B N 1
ATOM 1316 C CA . ASN B 1 42 ? -10.641 -10.281 -6.305 1 98.69 42 ASN B CA 1
ATOM 1317 C C . ASN B 1 42 ? -10.844 -11.742 -5.926 1 98.69 42 ASN B C 1
ATOM 1319 O O . ASN B 1 42 ? -11.953 -12.273 -6.043 1 98.69 42 ASN B O 1
ATOM 1323 N N . ALA B 1 43 ? -9.758 -12.406 -5.57 1 98.81 43 ALA B N 1
ATOM 1324 C CA . ALA B 1 43 ? -9.797 -13.672 -4.84 1 98.81 43 ALA B CA 1
ATOM 1325 C C . ALA B 1 43 ? -9.57 -13.453 -3.35 1 98.81 43 ALA B C 1
ATOM 1327 O O . ALA B 1 43 ? -8.711 -12.664 -2.955 1 98.81 43 ALA B O 1
ATOM 1328 N N . VAL B 1 44 ? -10.375 -14.102 -2.533 1 98.69 44 VAL B N 1
ATOM 1329 C CA . VAL B 1 44 ? -10.266 -13.945 -1.086 1 98.69 44 VAL B CA 1
ATOM 1330 C C . VAL B 1 44 ? -10.039 -15.312 -0.437 1 98.69 44 VAL B C 1
ATOM 1332 O O . VAL B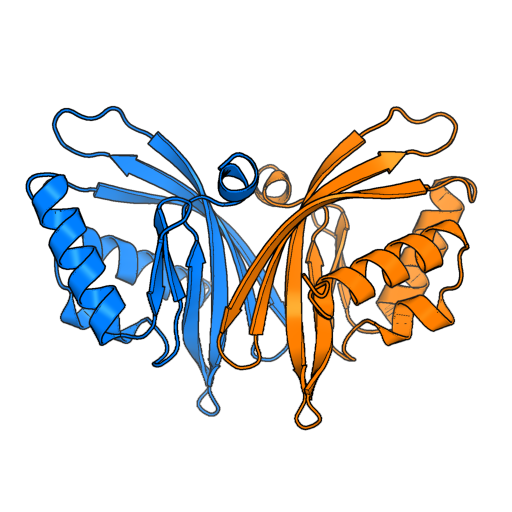 1 44 ? -10.82 -16.234 -0.643 1 98.69 44 VAL B O 1
ATOM 1335 N N . GLY B 1 45 ? -8.992 -15.383 0.326 1 98.5 45 GLY B N 1
ATOM 1336 C CA . GLY B 1 45 ? -8.641 -16.625 0.985 1 98.5 45 GLY B CA 1
ATOM 1337 C C . GLY B 1 45 ? -7.75 -17.516 0.14 1 98.5 45 GLY B C 1
ATOM 1338 O O . GLY B 1 45 ? -7.703 -17.375 -1.084 1 98.5 45 GLY B O 1
ATOM 1339 N N . LYS B 1 46 ? -7.047 -18.453 0.813 1 98.44 46 LYS B N 1
ATOM 1340 C CA . LYS B 1 46 ? -6.016 -19.281 0.189 1 98.44 46 LYS B CA 1
ATOM 1341 C C . LYS B 1 46 ? -6.598 -20.141 -0.926 1 98.44 46 LYS B C 1
ATOM 1343 O O . LYS B 1 46 ? -5.973 -20.312 -1.974 1 98.44 46 LYS B O 1
ATOM 1348 N N . GLU B 1 47 ? -7.773 -20.656 -0.696 1 98.06 47 GLU B N 1
ATOM 1349 C CA . GLU B 1 47 ? -8.375 -21.531 -1.698 1 98.06 47 GLU B CA 1
ATOM 1350 C C . GLU B 1 47 ? -8.68 -20.766 -2.984 1 98.06 47 GLU B C 1
ATOM 1352 O O . GLU B 1 47 ? -8.32 -21.219 -4.078 1 98.06 47 GLU B O 1
ATOM 1357 N N . GLN B 1 48 ? -9.328 -19.625 -2.82 1 98.75 48 GLN B N 1
ATOM 1358 C CA . GLN B 1 48 ? -9.648 -18.812 -3.996 1 98.75 48 GLN B CA 1
ATOM 1359 C C . GLN B 1 48 ? -8.375 -18.297 -4.664 1 98.75 48 GLN B C 1
ATOM 1361 O O . GLN B 1 48 ? -8.305 -18.203 -5.891 1 98.75 48 GLN B O 1
ATOM 1366 N N . ILE B 1 49 ? -7.359 -17.922 -3.904 1 98.88 49 ILE B N 1
ATOM 1367 C CA . ILE B 1 49 ? -6.105 -17.406 -4.449 1 98.88 49 ILE B CA 1
ATOM 1368 C C . ILE B 1 49 ? -5.414 -18.516 -5.254 1 98.88 49 ILE B C 1
ATOM 1370 O O . ILE B 1 49 ? -4.918 -18.266 -6.355 1 98.88 49 ILE B O 1
ATOM 1374 N N . ARG B 1 50 ? -5.441 -19.75 -4.699 1 98.69 50 ARG B N 1
ATOM 1375 C CA . ARG B 1 50 ? -4.859 -20.859 -5.441 1 98.69 50 ARG B CA 1
ATOM 1376 C C . ARG B 1 50 ? -5.551 -21.047 -6.785 1 98.69 50 ARG B C 1
ATOM 1378 O O . ARG B 1 50 ? -4.891 -21.156 -7.82 1 98.69 50 ARG B O 1
ATOM 1385 N N . LYS B 1 51 ? -6.852 -21.047 -6.766 1 98.62 51 LYS B N 1
ATOM 1386 C CA . LYS B 1 51 ? -7.625 -21.234 -7.992 1 98.62 51 LYS B CA 1
ATOM 1387 C C . LYS B 1 51 ? -7.359 -20.094 -8.977 1 98.62 51 LYS B C 1
ATOM 1389 O O . LYS B 1 51 ? -7.305 -20.328 -10.188 1 98.62 51 LYS B O 1
ATOM 1394 N N . ALA B 1 52 ? -7.25 -18.922 -8.477 1 98.69 52 ALA B N 1
ATOM 1395 C CA . ALA B 1 52 ? -6.953 -17.766 -9.328 1 98.69 52 ALA B CA 1
ATOM 1396 C C . ALA B 1 52 ? -5.633 -17.969 -10.07 1 98.69 52 ALA B C 1
ATOM 1398 O O . ALA B 1 52 ? -5.559 -17.766 -11.281 1 98.69 52 ALA B O 1
ATOM 1399 N N . PHE B 1 53 ? -4.57 -18.406 -9.32 1 98.56 53 PHE B N 1
ATOM 1400 C CA . PHE B 1 53 ? -3.262 -18.562 -9.945 1 98.56 53 PHE B CA 1
ATOM 1401 C C . PHE B 1 53 ? -3.271 -19.719 -10.938 1 98.56 53 PHE B C 1
ATOM 1403 O O . PHE B 1 53 ? -2.592 -19.656 -11.969 1 98.56 53 PHE B O 1
ATOM 1410 N N . GLU B 1 54 ? -4.066 -20.766 -10.633 1 98.5 54 GLU B N 1
ATOM 1411 C CA . GLU B 1 54 ? -4.238 -21.844 -11.594 1 98.5 54 GLU B CA 1
ATOM 1412 C C . GLU B 1 54 ? -4.891 -21.328 -12.883 1 98.5 54 GLU B C 1
ATOM 1414 O O . GLU B 1 54 ? -4.449 -21.672 -13.984 1 98.5 54 GLU B O 1
ATOM 1419 N N . GLY B 1 55 ? -5.926 -20.562 -12.727 1 98.06 55 GLY B N 1
ATOM 1420 C CA . GLY B 1 55 ? -6.582 -19.953 -13.867 1 98.06 55 GLY B CA 1
ATOM 1421 C C . GLY B 1 55 ? -5.688 -19 -14.641 1 98.06 55 GLY B C 1
ATOM 1422 O O . GLY B 1 55 ? -5.695 -19 -15.875 1 98.06 55 GLY B O 1
ATOM 1423 N N . ILE B 1 56 ? -4.887 -18.188 -13.977 1 97.75 56 ILE B N 1
ATOM 1424 C CA . ILE B 1 56 ? -3.955 -17.25 -14.602 1 97.75 56 ILE B CA 1
ATOM 1425 C C . ILE B 1 56 ? -2.9 -18.031 -15.391 1 97.75 56 ILE B C 1
ATOM 1427 O O . ILE B 1 56 ? -2.59 -17.688 -16.531 1 97.75 56 ILE B O 1
ATOM 1431 N N . ALA B 1 57 ? -2.336 -19.094 -14.758 1 97.75 57 ALA B N 1
ATOM 1432 C CA . ALA B 1 57 ? -1.354 -19.922 -15.445 1 97.75 57 ALA B CA 1
ATOM 1433 C C . ALA B 1 57 ? -1.924 -20.469 -16.75 1 97.75 57 ALA B C 1
ATOM 1435 O O . ALA B 1 57 ? -1.266 -20.422 -17.797 1 97.75 57 ALA B O 1
ATOM 1436 N N . SER B 1 58 ? -3.172 -20.953 -16.688 1 97.75 58 SER B N 1
ATOM 1437 C CA . SER B 1 58 ? -3.836 -21.484 -17.875 1 97.75 58 SER B CA 1
ATOM 1438 C C . SER B 1 58 ? -4.043 -20.406 -18.922 1 97.75 58 SER B C 1
ATOM 1440 O O . SER B 1 58 ? -3.795 -20.625 -20.109 1 97.75 58 SER B O 1
ATOM 1442 N N . HIS B 1 59 ? -4.469 -19.266 -18.484 1 96.06 59 HIS B N 1
ATOM 1443 C CA . HIS B 1 59 ? -4.73 -18.156 -19.375 1 96.06 59 HIS B CA 1
ATOM 1444 C C . HIS B 1 59 ? -3.473 -17.766 -20.141 1 96.06 59 HIS B C 1
ATOM 1446 O O . HIS B 1 59 ? -3.539 -17.422 -21.328 1 96.06 59 HIS B O 1
ATOM 1452 N N . PHE B 1 60 ? -2.34 -17.812 -19.516 1 96.62 60 PHE B N 1
ATOM 1453 C CA . PHE B 1 60 ? -1.073 -17.406 -20.109 1 96.62 60 PHE B CA 1
ATOM 1454 C C . PHE B 1 60 ? -0.327 -18.609 -20.656 1 96.62 60 PHE B C 1
ATOM 1456 O O . PHE B 1 60 ? 0.894 -18.578 -20.828 1 96.62 60 PHE B O 1
ATOM 1463 N N . GLU B 1 61 ? -1.009 -19.734 -20.859 1 97.38 61 GLU B N 1
ATOM 1464 C CA . GLU B 1 61 ? -0.496 -20.953 -21.453 1 97.38 61 GLU B CA 1
ATOM 1465 C C . GLU B 1 61 ? 0.742 -21.453 -20.703 1 97.38 61 GLU B C 1
ATOM 1467 O O . GLU B 1 61 ? 1.692 -21.938 -21.328 1 97.38 61 GLU B O 1
ATOM 1472 N N . HIS B 1 62 ? 0.754 -21.25 -19.422 1 98 62 HIS B N 1
ATOM 1473 C CA . HIS B 1 62 ? 1.772 -21.781 -18.516 1 98 62 HIS B CA 1
ATOM 1474 C C . HIS B 1 62 ? 3.146 -21.203 -18.844 1 98 62 HIS B C 1
ATOM 1476 O O . HIS B 1 62 ? 4.164 -21.875 -18.688 1 98 62 HIS B O 1
ATOM 1482 N N . THR B 1 63 ? 3.168 -19.922 -19.359 1 98.12 63 THR B N 1
ATOM 1483 C CA . THR B 1 63 ? 4.438 -19.297 -19.703 1 98.12 63 THR B CA 1
ATOM 1484 C C . THR B 1 63 ? 4.652 -18.016 -18.906 1 98.12 63 THR B C 1
ATOM 1486 O O . THR B 1 63 ? 5.574 -17.25 -19.172 1 98.12 63 THR B O 1
ATOM 1489 N N . LEU B 1 64 ? 3.76 -17.719 -17.938 1 98.06 64 LEU B N 1
ATOM 1490 C CA . LEU B 1 64 ? 3.873 -16.531 -17.109 1 98.06 64 LEU B CA 1
ATOM 1491 C C . LEU B 1 64 ? 5.238 -16.469 -16.438 1 98.06 64 LEU B C 1
ATOM 1493 O O . LEU B 1 64 ? 5.73 -17.469 -15.922 1 98.06 64 LEU B O 1
ATOM 1497 N N . ASP B 1 65 ? 5.852 -15.352 -16.5 1 98.38 65 ASP B N 1
ATOM 1498 C CA . ASP B 1 65 ? 7.09 -15.031 -15.797 1 98.38 65 ASP B CA 1
ATOM 1499 C C . ASP B 1 65 ? 6.969 -13.711 -15.047 1 98.38 65 ASP B C 1
ATOM 1501 O O . ASP B 1 65 ? 6.59 -12.695 -15.617 1 98.38 65 ASP B O 1
ATOM 1505 N N . VAL B 1 66 ? 7.215 -13.727 -13.773 1 98.5 66 VAL B N 1
ATOM 1506 C CA . VAL B 1 66 ? 7.109 -12.555 -12.906 1 98.5 66 VAL B CA 1
ATOM 1507 C C . VAL B 1 66 ? 8.414 -12.352 -12.148 1 98.5 66 VAL B C 1
ATOM 1509 O O . VAL B 1 66 ? 9.016 -13.312 -11.656 1 98.5 66 VAL B O 1
ATOM 1512 N N . ARG B 1 67 ? 8.891 -11.156 -12.047 1 98.06 67 ARG B N 1
ATOM 1513 C CA . ARG B 1 67 ? 10.055 -10.836 -11.234 1 98.06 67 ARG B CA 1
ATOM 1514 C C . ARG B 1 67 ? 10.023 -9.383 -10.773 1 98.06 67 ARG B C 1
ATOM 1516 O O . ARG B 1 67 ? 9.508 -8.516 -11.477 1 98.06 67 ARG B O 1
ATOM 1523 N N . GLN B 1 68 ? 10.609 -9.133 -9.641 1 98.12 68 GLN B N 1
ATOM 1524 C CA . GLN B 1 68 ? 10.727 -7.777 -9.109 1 98.12 68 GLN B CA 1
ATOM 1525 C C . GLN B 1 68 ? 12.031 -7.129 -9.547 1 98.12 68 GLN B C 1
ATOM 1527 O O . GLN B 1 68 ? 13.094 -7.758 -9.5 1 98.12 68 GLN B O 1
ATOM 1532 N N . THR B 1 69 ? 11.984 -5.863 -9.93 1 97.62 69 THR B N 1
ATOM 1533 C CA . THR B 1 69 ? 13.195 -5.152 -10.328 1 97.62 69 THR B CA 1
ATOM 1534 C C . THR B 1 69 ? 13.516 -4.039 -9.336 1 97.62 69 THR B C 1
ATOM 1536 O O . THR B 1 69 ? 14.555 -3.387 -9.453 1 97.62 69 THR B O 1
ATOM 1539 N N . GLY B 1 70 ? 12.711 -3.801 -8.375 1 97 70 GLY B N 1
ATOM 1540 C CA . GLY B 1 70 ? 12.867 -2.824 -7.305 1 97 70 GLY B CA 1
ATOM 1541 C C . GLY B 1 70 ? 11.773 -2.912 -6.258 1 97 70 GLY B C 1
ATOM 1542 O O . GLY B 1 70 ? 10.641 -3.281 -6.562 1 97 70 GLY B O 1
ATOM 1543 N N . MET B 1 71 ? 12.195 -2.588 -5.07 1 97.81 71 MET B N 1
ATOM 1544 C CA . MET B 1 71 ? 11.219 -2.662 -3.984 1 97.81 71 MET B CA 1
ATOM 1545 C C . MET B 1 71 ? 11.578 -1.688 -2.865 1 97.81 71 MET B C 1
ATOM 1547 O O . MET B 1 71 ? 12.758 -1.411 -2.631 1 97.81 71 MET B O 1
ATOM 1551 N N . LYS B 1 72 ? 10.594 -1.122 -2.24 1 98.25 72 LYS B N 1
ATOM 1552 C CA . LYS B 1 72 ? 10.672 -0.366 -0.994 1 98.25 72 LYS B CA 1
ATOM 1553 C C . LYS B 1 72 ? 9.688 -0.907 0.041 1 98.25 72 LYS B C 1
ATOM 1555 O O . LYS B 1 72 ? 8.531 -1.18 -0.279 1 98.25 72 LYS B O 1
ATOM 1560 N N . ILE B 1 73 ? 10.219 -1.158 1.248 1 98.62 73 ILE B N 1
ATOM 1561 C CA . ILE B 1 73 ? 9.391 -1.699 2.32 1 98.62 73 ILE B CA 1
ATOM 1562 C C . ILE B 1 73 ? 9.281 -0.681 3.453 1 98.62 73 ILE B C 1
ATOM 1564 O O . ILE B 1 73 ? 10.297 -0.2 3.963 1 98.62 73 ILE B O 1
ATOM 1568 N N . LEU B 1 74 ? 8.062 -0.258 3.801 1 98.81 74 LEU B N 1
ATOM 1569 C CA . LEU B 1 74 ? 7.742 0.505 5 1 98.81 74 LEU B CA 1
ATOM 1570 C C . LEU B 1 74 ? 7.109 -0.389 6.062 1 98.81 74 LEU B C 1
ATOM 1572 O O . LEU B 1 74 ? 6.082 -1.025 5.809 1 98.81 74 LEU B O 1
ATOM 1576 N N . GLU B 1 75 ? 7.719 -0.464 7.148 1 98.31 75 GLU B N 1
ATOM 1577 C CA . GLU B 1 75 ? 7.297 -1.396 8.195 1 98.31 75 GLU B CA 1
ATOM 1578 C C . GLU B 1 75 ? 6.914 -0.656 9.469 1 98.31 75 GLU B C 1
ATOM 1580 O O . GLU B 1 75 ? 7.566 0.322 9.844 1 98.31 75 GLU B O 1
ATOM 1585 N N . THR B 1 76 ? 5.836 -1.062 10.141 1 98.19 76 THR B N 1
ATOM 1586 C CA . THR B 1 76 ? 5.441 -0.588 11.461 1 98.19 76 THR B CA 1
ATOM 1587 C C . THR B 1 76 ? 4.688 -1.676 12.227 1 98.19 76 THR B C 1
ATOM 1589 O O . THR B 1 76 ? 3.684 -2.199 11.742 1 98.19 76 THR B O 1
ATOM 1592 N N . GLY B 1 77 ? 5.227 -1.972 13.414 1 95.81 77 GLY B N 1
ATOM 1593 C CA . GLY B 1 77 ? 4.609 -3.049 14.172 1 95.81 77 GLY B CA 1
ATOM 1594 C C . GLY B 1 77 ? 4.551 -4.359 13.406 1 95.81 77 GLY B C 1
ATOM 1595 O O . GLY B 1 77 ? 5.578 -4.867 12.961 1 95.81 77 GLY B O 1
ATOM 1596 N N . ASP B 1 78 ? 3.359 -4.871 13.219 1 96.88 78 ASP B N 1
ATOM 1597 C CA . ASP B 1 78 ? 3.182 -6.16 12.562 1 96.88 78 ASP B CA 1
ATOM 1598 C C . ASP B 1 78 ? 2.719 -5.977 11.117 1 96.88 78 ASP B C 1
ATOM 1600 O O . ASP B 1 78 ? 2.223 -6.918 10.492 1 96.88 78 ASP B O 1
ATOM 1604 N N . THR B 1 79 ? 2.826 -4.758 10.633 1 98.5 79 THR B N 1
ATOM 1605 C CA . THR B 1 79 ? 2.314 -4.438 9.305 1 98.5 79 THR B CA 1
ATOM 1606 C C . THR B 1 79 ? 3.424 -3.875 8.422 1 98.5 79 THR B C 1
ATOM 1608 O O . THR B 1 79 ? 4.293 -3.143 8.898 1 98.5 79 THR B O 1
ATOM 1611 N N . ALA B 1 80 ? 3.414 -4.242 7.188 1 98.88 80 ALA B N 1
ATOM 1612 C CA . ALA B 1 80 ? 4.359 -3.686 6.227 1 98.88 80 ALA B CA 1
ATOM 1613 C C . ALA B 1 80 ? 3.678 -3.391 4.891 1 98.88 80 ALA B C 1
ATOM 1615 O O . ALA B 1 80 ? 2.854 -4.176 4.422 1 98.88 80 ALA B O 1
ATOM 1616 N N . LEU B 1 81 ? 3.939 -2.234 4.348 1 98.94 81 LEU B N 1
ATOM 1617 C CA . LEU B 1 81 ? 3.613 -1.874 2.973 1 98.94 81 LEU B CA 1
ATOM 1618 C C . LEU B 1 81 ? 4.812 -2.086 2.055 1 98.94 81 LEU B C 1
ATOM 1620 O O . LEU B 1 81 ? 5.926 -1.659 2.371 1 98.94 81 LEU B O 1
ATOM 1624 N N . VAL B 1 82 ? 4.613 -2.758 0.986 1 98.94 82 VAL B N 1
ATOM 1625 C CA . VAL B 1 82 ? 5.652 -2.973 -0.015 1 98.94 82 VAL B CA 1
ATOM 1626 C C . VAL B 1 82 ? 5.273 -2.268 -1.314 1 98.94 82 VAL B C 1
ATOM 1628 O O . VAL B 1 82 ? 4.176 -2.469 -1.838 1 98.94 82 VAL B O 1
ATOM 1631 N N . LEU B 1 83 ? 6.105 -1.396 -1.796 1 98.88 83 LEU B N 1
ATOM 1632 C CA . LEU B 1 83 ? 6.086 -0.852 -3.148 1 98.88 83 LEU B CA 1
ATOM 1633 C C . LEU B 1 83 ? 7.066 -1.594 -4.051 1 98.88 83 LEU B C 1
ATOM 1635 O O . LEU B 1 83 ? 8.25 -1.69 -3.736 1 98.88 83 LEU B O 1
ATOM 1639 N N . ALA B 1 84 ? 6.555 -2.141 -5.168 1 98.75 84 ALA B N 1
ATOM 1640 C CA . ALA B 1 84 ? 7.438 -2.971 -5.984 1 98.75 84 ALA B CA 1
ATOM 1641 C C . ALA B 1 84 ? 7.309 -2.617 -7.465 1 98.75 84 ALA B C 1
ATOM 1643 O O . ALA B 1 84 ? 6.227 -2.248 -7.93 1 98.75 84 ALA B O 1
ATOM 1644 N N . LYS B 1 85 ? 8.383 -2.584 -8.172 1 98.38 85 LYS B N 1
ATOM 1645 C CA . LYS B 1 85 ? 8.406 -2.643 -9.633 1 98.38 85 LYS B CA 1
ATOM 1646 C C . LYS B 1 85 ? 8.445 -4.086 -10.125 1 98.38 85 LYS B C 1
ATOM 1648 O O . LYS B 1 85 ? 9.43 -4.797 -9.906 1 98.38 85 LYS B O 1
ATOM 1653 N N . THR B 1 86 ? 7.41 -4.508 -10.719 1 98.19 86 THR B N 1
ATOM 1654 C CA . THR B 1 86 ? 7.223 -5.898 -11.109 1 98.19 86 THR B CA 1
ATOM 1655 C C . THR B 1 86 ? 7.203 -6.035 -12.633 1 98.19 86 THR B C 1
ATOM 1657 O O . THR B 1 86 ? 6.465 -5.324 -13.312 1 98.19 86 THR B O 1
ATOM 1660 N N . LEU B 1 87 ? 8.016 -6.859 -13.117 1 98.38 87 LEU B N 1
ATOM 1661 C CA . LEU B 1 87 ? 7.957 -7.223 -14.523 1 98.38 87 LEU B CA 1
ATOM 1662 C C . LEU B 1 87 ? 7.133 -8.492 -14.727 1 98.38 87 LEU B C 1
ATOM 1664 O O . LEU B 1 87 ? 7.297 -9.461 -13.984 1 98.38 87 LEU B O 1
ATOM 1668 N N . VAL B 1 88 ? 6.27 -8.445 -15.664 1 98 88 VAL B N 1
ATOM 1669 C CA . VAL B 1 88 ? 5.422 -9.578 -16.016 1 98 88 VAL B CA 1
ATOM 1670 C C . VAL B 1 88 ? 5.508 -9.844 -17.516 1 98 88 VAL B C 1
ATOM 1672 O O . VAL B 1 88 ? 5.391 -8.914 -18.312 1 98 88 VAL B O 1
ATOM 1675 N N . SER B 1 89 ? 5.754 -11.055 -17.828 1 98 89 SER B N 1
ATOM 1676 C CA . SER B 1 89 ? 5.781 -11.438 -19.234 1 98 89 SER B CA 1
ATOM 1677 C C . SER B 1 89 ? 5.168 -12.82 -19.438 1 98 89 SER B C 1
ATOM 1679 O O . SER B 1 89 ? 4.992 -13.578 -18.484 1 98 89 SER B O 1
ATOM 1681 N N . ALA B 1 90 ? 4.762 -13.078 -20.578 1 97.81 90 ALA B N 1
ATOM 1682 C CA . ALA B 1 90 ? 4.277 -14.383 -21.031 1 97.81 90 ALA B CA 1
ATOM 1683 C C . ALA B 1 90 ? 4.469 -14.531 -22.547 1 97.81 90 ALA B C 1
ATOM 1685 O O . ALA B 1 90 ? 4.574 -13.539 -23.266 1 97.81 90 ALA B O 1
ATOM 1686 N N . LYS B 1 91 ? 4.523 -15.734 -22.969 1 96.56 91 LYS B N 1
ATOM 1687 C CA . LYS B 1 91 ? 4.629 -15.969 -24.406 1 96.56 91 LYS B CA 1
ATOM 1688 C C . LYS B 1 91 ? 3.484 -15.297 -25.156 1 96.56 91 LYS B C 1
ATOM 1690 O O . LYS B 1 91 ? 2.32 -15.414 -24.766 1 96.56 91 LYS B O 1
ATOM 1695 N N . GLY B 1 92 ? 3.85 -14.594 -26.219 1 96.06 92 GLY B N 1
ATOM 1696 C CA . GLY B 1 92 ? 2.848 -13.945 -27.047 1 96.06 92 GLY B CA 1
ATOM 1697 C C . GLY B 1 92 ? 2.338 -12.641 -26.453 1 96.06 92 GLY B C 1
ATOM 1698 O O . GLY B 1 92 ? 1.469 -11.992 -27.031 1 96.06 92 GLY B O 1
ATOM 1699 N N . HIS B 1 93 ? 2.777 -12.242 -25.281 1 95.88 93 HIS B N 1
ATOM 1700 C CA . HIS B 1 93 ? 2.385 -11 -24.625 1 95.88 93 HIS B CA 1
ATOM 1701 C C . HIS B 1 93 ? 3.59 -10.094 -24.391 1 95.88 93 HIS B C 1
ATOM 1703 O O . HIS B 1 93 ? 4.688 -10.57 -24.094 1 95.88 93 HIS B O 1
ATOM 1709 N N . PRO B 1 94 ? 3.4 -8.875 -24.609 1 95.56 94 PRO B N 1
ATOM 1710 C CA . PRO B 1 94 ? 4.52 -7.961 -24.359 1 95.56 94 PRO B CA 1
ATOM 1711 C C . PRO B 1 94 ? 4.922 -7.895 -22.891 1 95.56 94 PRO B C 1
ATOM 1713 O O . PRO B 1 94 ? 4.078 -8.078 -22.016 1 95.56 94 PRO B O 1
ATOM 1716 N N . LEU B 1 95 ? 6.211 -7.629 -22.703 1 97.5 95 LEU B N 1
ATOM 1717 C CA . LEU B 1 95 ? 6.699 -7.363 -21.344 1 97.5 95 LEU B CA 1
ATOM 1718 C C . LEU B 1 95 ? 5.992 -6.152 -20.75 1 97.5 95 LEU B C 1
ATOM 1720 O O . LEU B 1 95 ? 5.852 -5.117 -21.406 1 97.5 95 LEU B O 1
ATOM 1724 N N . GLN B 1 96 ? 5.48 -6.383 -19.578 1 97.25 96 GLN B N 1
ATOM 1725 C CA . GLN B 1 96 ? 4.797 -5.309 -18.859 1 97.25 96 GLN B CA 1
ATOM 1726 C C . GLN B 1 96 ? 5.488 -4.992 -17.547 1 97.25 96 GLN B C 1
ATOM 1728 O O . GLN B 1 96 ? 5.922 -5.902 -16.828 1 97.25 96 GLN B O 1
ATOM 1733 N N . GLU B 1 97 ? 5.668 -3.734 -17.328 1 97.75 97 GLU B N 1
ATOM 1734 C CA . GLU B 1 97 ? 6.109 -3.285 -16 1 97.75 97 GLU B CA 1
ATOM 1735 C C . GLU B 1 97 ? 4.938 -2.764 -15.18 1 97.75 97 GLU B C 1
ATOM 1737 O O . GLU B 1 97 ? 4.152 -1.945 -15.656 1 97.75 97 GLU B O 1
ATOM 1742 N N . ARG B 1 98 ? 4.816 -3.281 -13.977 1 97.38 98 ARG B N 1
ATOM 1743 C CA . ARG B 1 98 ? 3.766 -2.867 -13.055 1 97.38 98 ARG B CA 1
ATOM 1744 C C . ARG B 1 98 ? 4.359 -2.236 -11.797 1 97.38 98 ARG B C 1
ATOM 1746 O O . ARG B 1 98 ? 5.457 -2.602 -11.375 1 97.38 98 ARG B O 1
ATOM 1753 N N . LYS B 1 99 ? 3.656 -1.284 -11.289 1 98.19 99 LYS B N 1
ATOM 1754 C CA . LYS B 1 99 ? 3.945 -0.749 -9.961 1 98.19 99 LYS B CA 1
ATOM 1755 C C . LYS B 1 99 ? 3.004 -1.338 -8.914 1 98.19 99 LYS B C 1
ATOM 1757 O O . LYS B 1 99 ? 1.892 -0.843 -8.727 1 98.19 99 LYS B O 1
ATOM 1762 N N . ALA B 1 100 ? 3.465 -2.383 -8.281 1 98.69 100 ALA B N 1
ATOM 1763 C CA . ALA B 1 100 ? 2.637 -3.213 -7.406 1 98.69 100 ALA B CA 1
ATOM 1764 C C . ALA B 1 100 ? 2.668 -2.703 -5.969 1 98.69 100 ALA B C 1
ATOM 1766 O O . ALA B 1 100 ? 3.639 -2.068 -5.551 1 98.69 100 ALA B O 1
ATOM 1767 N N . THR B 1 101 ? 1.591 -2.945 -5.227 1 98.94 101 THR B N 1
ATOM 1768 C CA . THR B 1 101 ? 1.528 -2.721 -3.785 1 98.94 101 THR B CA 1
ATOM 1769 C C . THR B 1 101 ? 1.115 -3.996 -3.057 1 98.94 101 THR B C 1
ATOM 1771 O O . THR B 1 101 ? 0.162 -4.664 -3.459 1 98.94 101 THR B O 1
ATOM 1774 N N . TYR B 1 102 ? 1.906 -4.359 -2.082 1 98.94 102 TYR B N 1
ATOM 1775 C CA . TYR B 1 102 ? 1.593 -5.484 -1.21 1 98.94 102 TYR B CA 1
ATOM 1776 C C . TYR B 1 102 ? 1.526 -5.047 0.248 1 98.94 102 TYR B C 1
ATOM 1778 O O . TYR B 1 102 ? 2.25 -4.137 0.662 1 98.94 102 TYR B O 1
ATOM 1786 N N . VAL B 1 103 ? 0.646 -5.699 0.997 1 99 103 VAL B N 1
ATOM 1787 C CA . VAL B 1 103 ? 0.636 -5.527 2.445 1 99 103 VAL B CA 1
ATOM 1788 C C . VAL B 1 103 ? 0.908 -6.867 3.125 1 99 103 VAL B C 1
ATOM 1790 O O . VAL B 1 103 ? 0.333 -7.891 2.746 1 99 103 VAL B O 1
ATOM 1793 N N . PHE B 1 104 ? 1.827 -6.848 4.004 1 98.94 104 PHE B N 1
ATOM 1794 C CA . PHE B 1 104 ? 2.154 -8.016 4.809 1 98.94 104 PHE B CA 1
ATOM 1795 C C . PHE B 1 104 ? 1.799 -7.785 6.27 1 98.94 104 PHE B C 1
ATOM 1797 O O . PHE B 1 104 ? 1.855 -6.652 6.758 1 98.94 104 PHE B O 1
ATOM 1804 N N . ARG B 1 105 ? 1.458 -8.82 6.906 1 98.62 105 ARG B N 1
ATOM 1805 C CA . ARG B 1 105 ? 1.248 -8.844 8.352 1 98.62 105 ARG B CA 1
ATOM 1806 C C . ARG B 1 105 ? 2.098 -9.922 9.008 1 98.62 105 ARG B C 1
ATOM 1808 O O . ARG B 1 105 ? 2.215 -11.039 8.484 1 98.62 105 ARG B O 1
ATOM 1815 N N . LYS B 1 106 ? 2.58 -9.555 10.062 1 97.81 106 LYS B N 1
ATOM 1816 C CA . LYS B 1 106 ? 3.385 -10.469 10.867 1 97.81 106 LYS B CA 1
ATOM 1817 C C . LYS B 1 106 ? 2.535 -11.156 11.938 1 97.81 106 LYS B C 1
ATOM 1819 O O . LYS B 1 106 ? 1.715 -10.508 12.594 1 97.81 106 LYS B O 1
ATOM 1824 N N . ASP B 1 107 ? 2.686 -12.461 12.102 1 96.31 107 ASP B N 1
ATOM 1825 C CA . ASP B 1 107 ? 1.925 -13.141 13.148 1 96.31 107 ASP B CA 1
ATOM 1826 C C . ASP B 1 107 ? 2.67 -13.109 14.477 1 96.31 107 ASP B C 1
ATOM 1828 O O . ASP B 1 107 ? 3.717 -12.469 14.594 1 96.31 107 ASP B O 1
ATOM 1832 N N . A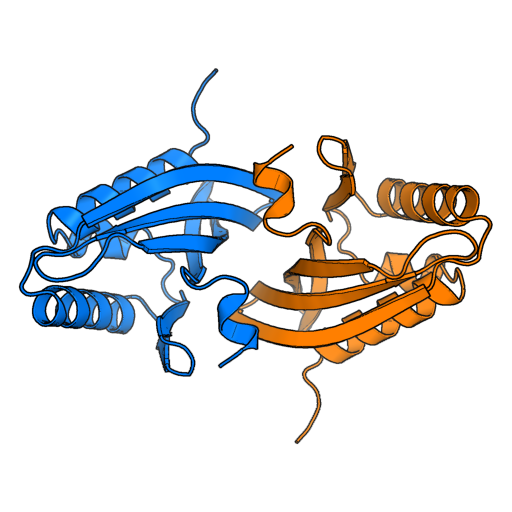LA B 1 108 ? 2.051 -13.734 15.484 1 95.81 108 ALA B N 1
ATOM 1833 C CA . ALA B 1 108 ? 2.578 -13.688 16.844 1 95.81 108 ALA B CA 1
ATOM 1834 C C . ALA B 1 108 ? 3.955 -14.344 16.922 1 95.81 108 ALA B C 1
ATOM 1836 O O . ALA B 1 108 ? 4.734 -14.062 17.828 1 95.81 108 ALA B O 1
ATOM 1837 N N . ASN B 1 109 ? 4.375 -15.258 15.961 1 97 109 ASN B N 1
ATOM 1838 C CA . ASN B 1 109 ? 5.664 -15.938 15.922 1 97 109 ASN B CA 1
ATOM 1839 C C . ASN B 1 109 ? 6.68 -15.172 15.086 1 97 109 ASN B C 1
ATOM 1841 O O . ASN B 1 109 ? 7.789 -15.656 14.852 1 97 109 ASN B O 1
ATOM 1845 N N . GLY B 1 110 ? 6.281 -14.094 14.625 1 96.75 110 GLY B N 1
ATOM 1846 C CA . GLY B 1 110 ? 7.195 -13.242 13.875 1 96.75 110 GLY B CA 1
ATOM 1847 C C . GLY B 1 110 ? 7.281 -13.609 12.406 1 96.75 110 GLY B C 1
ATOM 1848 O O . GLY B 1 110 ? 8.188 -13.156 11.703 1 96.75 110 GLY B O 1
ATOM 1849 N N . VAL B 1 111 ? 6.324 -14.391 11.953 1 98 111 VAL B N 1
ATOM 1850 C CA . VAL B 1 111 ? 6.328 -14.82 10.562 1 98 111 VAL B CA 1
ATOM 1851 C C . VAL B 1 111 ? 5.445 -13.891 9.727 1 98 111 VAL B C 1
ATOM 1853 O O . VAL B 1 111 ? 4.316 -13.586 10.117 1 98 111 VAL B O 1
ATOM 1856 N N . TRP B 1 112 ? 5.965 -13.438 8.602 1 98.75 112 TRP B N 1
ATOM 1857 C CA . TRP B 1 112 ? 5.246 -12.539 7.703 1 98.75 112 TRP B CA 1
ATOM 1858 C C . TRP B 1 112 ? 4.371 -13.328 6.734 1 98.75 112 TRP B C 1
ATOM 1860 O O . TRP B 1 112 ? 4.793 -14.359 6.203 1 98.75 112 TRP B O 1
ATOM 1870 N N . PHE B 1 113 ? 3.146 -12.828 6.48 1 98.88 113 PHE B N 1
ATOM 1871 C CA . PHE B 1 113 ? 2.232 -13.328 5.461 1 98.88 113 PHE B CA 1
ATOM 1872 C C . PHE B 1 113 ? 1.709 -12.195 4.594 1 98.88 113 PHE B C 1
ATOM 1874 O O . PHE B 1 113 ? 1.42 -11.102 5.094 1 98.88 113 PHE B O 1
ATOM 1881 N N . CYS B 1 114 ? 1.567 -12.414 3.32 1 98.94 114 CYS B N 1
ATOM 1882 C CA . CYS B 1 114 ? 0.9 -11.453 2.451 1 98.94 114 CYS B CA 1
ATOM 1883 C C . CYS B 1 114 ? -0.599 -11.414 2.727 1 98.94 114 CYS B C 1
ATOM 1885 O O . CYS B 1 114 ? -1.265 -12.453 2.688 1 98.94 114 CYS B O 1
ATOM 1887 N N . VAL B 1 115 ? -1.151 -10.234 3 1 98.94 115 VAL B N 1
ATOM 1888 C CA . VAL B 1 115 ? -2.578 -10.148 3.293 1 98.94 115 VAL B CA 1
ATOM 1889 C C . VAL B 1 115 ? -3.295 -9.414 2.162 1 98.94 115 VAL B C 1
ATOM 1891 O O . VAL B 1 115 ? -4.496 -9.609 1.949 1 98.94 115 VAL B O 1
ATOM 1894 N N . ILE B 1 116 ? -2.691 -8.578 1.446 1 98.94 116 ILE B N 1
ATOM 1895 C CA . ILE B 1 116 ? -3.23 -7.922 0.261 1 98.94 116 ILE B CA 1
ATOM 1896 C C . ILE B 1 116 ? -2.197 -7.953 -0.862 1 98.94 116 ILE B C 1
ATOM 1898 O O . ILE B 1 116 ? -1.065 -7.492 -0.686 1 98.94 116 ILE B O 1
ATOM 1902 N N . ASP B 1 117 ? -2.461 -8.586 -1.953 1 98.94 117 ASP B N 1
ATOM 1903 C CA . ASP B 1 117 ? -1.646 -8.672 -3.16 1 98.94 117 ASP B CA 1
ATOM 1904 C C . ASP B 1 117 ? -2.281 -7.898 -4.312 1 98.94 117 ASP B C 1
ATOM 1906 O O . ASP B 1 117 ? -3.236 -8.367 -4.934 1 98.94 117 ASP B O 1
ATOM 1910 N N . ASN B 1 118 ? -1.806 -6.699 -4.543 1 98.88 118 ASN B N 1
ATOM 1911 C CA . ASN B 1 118 ? -2.266 -5.828 -5.617 1 98.88 118 ASN B CA 1
ATOM 1912 C C . ASN B 1 118 ? -1.139 -5.492 -6.59 1 98.88 118 ASN B C 1
ATOM 1914 O O . ASN B 1 118 ? -0.476 -4.461 -6.449 1 98.88 118 ASN B O 1
ATOM 1918 N N . SER B 1 119 ? -1.012 -6.328 -7.582 1 98.06 119 SER B N 1
ATOM 1919 C CA . SER B 1 119 ? 0.035 -6.133 -8.578 1 98.06 119 SER B CA 1
ATOM 1920 C C . SER B 1 119 ? -0.322 -5.008 -9.547 1 98.06 119 SER B C 1
ATOM 1922 O O . SER B 1 119 ? 0.513 -4.582 -10.344 1 98.06 119 SER B O 1
ATOM 1924 N N . TYR B 1 120 ? -1.509 -4.383 -9.484 1 97.75 120 TYR B N 1
ATOM 1925 C CA . TYR B 1 120 ? -1.949 -3.328 -10.391 1 97.75 120 TYR B CA 1
ATOM 1926 C C . TYR B 1 120 ? -1.647 -1.95 -9.812 1 97.75 120 TYR B C 1
ATOM 1928 O O . TYR B 1 120 ? -1.696 -0.946 -10.531 1 97.75 120 TYR B O 1
ATOM 1936 N N . GLY B 1 121 ? -1.296 -1.915 -8.523 1 98.19 121 GLY B N 1
ATOM 1937 C CA . GLY B 1 121 ? -1.041 -0.626 -7.902 1 98.19 121 GLY B CA 1
ATOM 1938 C C . GLY B 1 121 ? -2.152 0.38 -8.133 1 98.19 121 GLY B C 1
ATOM 1939 O O . GLY B 1 121 ? -3.326 0.08 -7.902 1 98.19 121 GLY B O 1
ATOM 1940 N N . HIS B 1 122 ? -1.788 1.545 -8.57 1 98.31 122 HIS B N 1
ATOM 1941 C CA . HIS B 1 122 ? -2.729 2.648 -8.727 1 98.31 122 HIS B CA 1
ATOM 1942 C C . HIS B 1 122 ? -3.521 2.516 -10.023 1 98.31 122 HIS B C 1
ATOM 1944 O O . HIS B 1 122 ? -4.492 3.244 -10.234 1 98.31 122 HIS B O 1
ATOM 1950 N N . ASP B 1 123 ? -3.117 1.574 -10.906 1 96.88 123 ASP B N 1
ATOM 1951 C CA . ASP B 1 123 ? -3.916 1.35 -12.109 1 96.88 123 ASP B CA 1
ATOM 1952 C C . ASP B 1 123 ? -5.348 0.963 -11.75 1 96.88 123 ASP B C 1
ATOM 1954 O O . ASP B 1 123 ? -6.258 1.092 -12.57 1 96.88 123 ASP B O 1
ATOM 1958 N N . LEU B 1 124 ? -5.551 0.517 -10.5 1 97.31 124 LEU B N 1
ATOM 1959 C CA . LEU B 1 124 ? -6.887 0.157 -10.031 1 97.31 124 LEU B CA 1
ATOM 1960 C C . LEU B 1 124 ? -7.797 1.378 -10.008 1 97.31 124 LEU B C 1
ATOM 1962 O O . LEU B 1 124 ? -9.023 1.242 -10.031 1 97.31 124 LEU B O 1
ATOM 1966 N N . LEU B 1 125 ? -7.191 2.58 -9.898 1 96.25 125 LEU B N 1
ATOM 1967 C CA . LEU B 1 125 ? -7.98 3.805 -9.812 1 96.25 125 LEU B CA 1
ATOM 1968 C C . LEU B 1 125 ? -8.617 4.137 -11.156 1 96.25 125 LEU B C 1
ATOM 1970 O O . LEU B 1 125 ? -9.586 4.902 -11.211 1 96.25 125 LEU B O 1
ATOM 1974 N N . ASP B 1 126 ? -8.062 3.643 -12.25 1 88.06 126 ASP B N 1
ATOM 1975 C CA . ASP B 1 126 ? -8.516 3.971 -13.594 1 88.06 126 ASP B CA 1
ATOM 1976 C C . ASP B 1 126 ? -9.531 2.951 -14.094 1 88.06 126 ASP B C 1
ATOM 1978 O O . ASP B 1 126 ? -10.078 3.102 -15.188 1 88.06 126 ASP B O 1
ATOM 1982 N N . ALA B 1 127 ? -9.773 1.887 -13.242 1 77 127 ALA B N 1
ATOM 1983 C CA . ALA B 1 127 ? -10.664 0.81 -13.68 1 77 127 ALA B CA 1
ATOM 1984 C C . ALA B 1 127 ? -12.117 1.123 -13.344 1 77 127 ALA B C 1
ATOM 1986 O O . ALA B 1 127 ? -12.398 1.86 -12.391 1 77 127 ALA B O 1
#

Nearest PDB structures (foldseek):
  2gxf-assembly2_D  TM=8.735E-01  e=3.732E-13  Bacillus subtilis
  3hx8-assembly2_C  TM=8.161E-01  e=9.801E-08  Mesorhizobium loti
  5ien-assembly1_A  TM=8.019E-01  e=6.239E-07  synthetic construct
  5ien-assembly2_B  TM=8.002E-01  e=9.476E-07  synthetic construct
  3er7-assembly1_A  TM=6.791E-01  e=1.235E-05  Exiguobacterium sibiricum 255-15